Protein AF-A0A919GB26-F1 (afdb_monomer_lite)

pLDDT: mean 86.68, std 18.24, range [35.81, 98.62]

Secondary structure (DSSP, 8-state):
-------------------HHHHHHHHHHTT--HHHHHHHHHHHHHHHHHHHHHHHHHHHHHHHHHHHHHHHHHHHHHHHHHHHHHHHHHHHHHHHHHHHHHHHHHHHHHHHHHHHHHHHHHHHHHHHHHHHHHHHHHHHHHHHTT--HHHHHHHHHHHHHHHHHHHHHS-HHHHHHHHHHHHHHHHHHHHHTSTT--HHHHHHHIIIIIHHHHHHHHHHHHHHHHSPP-----

Sequence (234 aa):
MQPCCLTRRSDGASCSVMDLTGIAALVALAGIPVSVLVAHWQKRTALQQTHALNQAARESAAAAHQAALAQAEAGHRAALELQAAQTAASHRSAIALAAASHQSALEVARAQARAERDRWLLDARRASYDRFRECLGRFRIALFRGMDKEALDGITYDMHSIAHEVRGIGPSEAGALARDINIRCTSVTRLVGGPGTTREEREEAWSTWITPLREQFSESVHNVMTREPVLFDE

Structure (mmCIF, N/CA/C/O backbone):
data_AF-A0A919GB26-F1
#
_entry.id   AF-A0A919GB26-F1
#
loop_
_atom_site.group_PDB
_atom_site.id
_atom_site.type_symbol
_atom_site.label_atom_id
_atom_site.label_alt_id
_atom_site.label_comp_id
_atom_site.label_asym_id
_atom_site.label_entity_id
_atom_site.label_seq_id
_atom_site.pdbx_PDB_ins_code
_atom_site.Cartn_x
_atom_site.Cartn_y
_atom_site.Cartn_z
_atom_site.occupancy
_atom_site.B_iso_or_equiv
_atom_site.auth_seq_id
_atom_site.auth_comp_id
_atom_site.auth_asym_id
_atom_site.auth_atom_id
_atom_site.pdbx_PDB_model_num
ATOM 1 N N . MET A 1 1 ? 64.303 5.306 -36.218 1.00 44.03 1 MET A N 1
ATOM 2 C CA . MET A 1 1 ? 64.494 4.244 -37.227 1.00 44.03 1 MET A CA 1
ATOM 3 C C . MET A 1 1 ? 64.897 4.907 -38.533 1.00 44.03 1 MET A C 1
ATOM 5 O O . MET A 1 1 ? 64.119 5.680 -39.072 1.00 44.03 1 MET A O 1
ATOM 9 N N . GLN A 1 2 ? 66.148 4.693 -38.949 1.00 44.25 2 GLN A N 1
ATOM 10 C CA . GLN A 1 2 ? 66.674 5.065 -40.268 1.00 44.25 2 GLN A CA 1
ATOM 11 C C . GLN A 1 2 ? 65.923 4.321 -41.384 1.00 44.25 2 GLN A C 1
ATOM 13 O O . GLN A 1 2 ? 65.380 3.244 -41.133 1.00 44.25 2 GLN A O 1
ATOM 18 N N . PRO A 1 3 ? 66.065 4.792 -42.631 1.00 43.84 3 PRO A N 1
ATOM 19 C CA . PRO A 1 3 ? 66.446 3.861 -43.680 1.00 43.84 3 PRO A CA 1
ATOM 20 C C . PRO A 1 3 ? 67.767 4.272 -44.332 1.00 43.84 3 PRO A C 1
ATOM 22 O O . PRO A 1 3 ? 67.906 5.347 -44.915 1.00 43.84 3 PRO A O 1
ATOM 25 N N . CYS A 1 4 ? 68.731 3.360 -44.217 1.00 37.19 4 CYS A N 1
ATOM 26 C CA . CYS A 1 4 ? 69.938 3.295 -45.021 1.00 37.19 4 CYS A CA 1
ATOM 27 C C . CYS A 1 4 ? 69.611 2.910 -46.474 1.00 37.19 4 CYS A C 1
ATOM 29 O O . CYS A 1 4 ? 68.850 1.981 -46.721 1.00 37.19 4 CYS A O 1
ATOM 31 N N . CYS A 1 5 ? 70.257 3.631 -47.390 1.00 41.34 5 CYS A N 1
ATOM 32 C CA . CYS A 1 5 ? 70.929 3.202 -48.621 1.00 41.34 5 CYS A CA 1
ATOM 33 C C . CYS A 1 5 ? 70.420 1.974 -49.400 1.00 41.34 5 CYS A C 1
ATOM 35 O O . CYS A 1 5 ? 70.531 0.850 -48.925 1.00 41.34 5 CYS A O 1
ATOM 37 N N . LEU A 1 6 ? 70.140 2.176 -50.696 1.00 38.50 6 LEU A N 1
ATOM 38 C CA . LEU A 1 6 ? 70.740 1.366 -51.769 1.00 38.50 6 LEU A CA 1
ATOM 39 C C . LEU A 1 6 ? 70.714 2.125 -53.107 1.00 38.50 6 LEU A C 1
ATOM 41 O O . LEU A 1 6 ? 69.684 2.325 -53.746 1.00 38.50 6 LEU A O 1
ATOM 45 N N . THR A 1 7 ? 71.905 2.559 -53.500 1.00 44.47 7 THR A N 1
ATOM 46 C CA . THR A 1 7 ? 72.313 3.028 -54.822 1.00 44.47 7 THR A CA 1
ATOM 47 C C . THR A 1 7 ? 72.080 1.943 -55.876 1.00 44.47 7 THR A C 1
ATOM 49 O O . THR A 1 7 ? 72.578 0.827 -55.734 1.00 44.47 7 THR A O 1
ATOM 52 N N . ARG A 1 8 ? 71.414 2.280 -56.988 1.00 35.81 8 ARG A N 1
ATOM 53 C CA . ARG A 1 8 ? 71.489 1.492 -58.227 1.00 35.81 8 ARG A CA 1
ATOM 54 C C . ARG A 1 8 ? 72.139 2.339 -59.314 1.00 35.81 8 ARG A C 1
ATOM 56 O O . ARG A 1 8 ? 71.580 3.341 -59.746 1.00 35.81 8 ARG A O 1
ATOM 63 N N . ARG A 1 9 ? 73.355 1.930 -59.687 1.00 37.28 9 ARG A N 1
ATOM 64 C CA . ARG A 1 9 ? 74.108 2.405 -60.850 1.00 37.28 9 ARG A CA 1
ATOM 65 C C . ARG A 1 9 ? 73.255 2.257 -62.108 1.00 37.28 9 ARG A C 1
ATOM 67 O O . ARG A 1 9 ? 72.754 1.172 -62.391 1.00 37.28 9 ARG A O 1
ATOM 74 N N . SER A 1 10 ? 73.135 3.346 -62.851 1.00 37.62 10 SER A N 1
ATOM 75 C CA . SER A 1 10 ? 72.670 3.354 -64.232 1.00 37.62 10 SER A CA 1
ATOM 76 C C . SER A 1 10 ? 73.828 2.890 -65.110 1.00 37.62 10 SER A C 1
ATOM 78 O O . SER A 1 10 ? 74.618 3.704 -65.585 1.00 37.62 10 SER A O 1
ATOM 80 N N . ASP A 1 11 ? 73.973 1.577 -65.272 1.00 37.12 11 ASP A N 1
ATOM 81 C CA . ASP A 1 11 ? 74.856 1.030 -66.294 1.00 37.12 11 ASP A CA 1
ATOM 82 C C . ASP A 1 11 ? 74.262 1.382 -67.662 1.00 37.12 11 ASP A C 1
ATOM 84 O O . ASP A 1 11 ? 73.187 0.918 -68.051 1.00 37.12 11 ASP A O 1
ATOM 88 N N . GLY A 1 12 ? 74.962 2.271 -68.365 1.00 41.09 12 GLY A N 1
ATOM 89 C CA . GLY A 1 12 ? 74.732 2.568 -69.766 1.00 41.09 12 GLY A CA 1
ATOM 90 C C . GLY A 1 12 ? 74.999 1.323 -70.600 1.00 41.09 12 GLY A C 1
ATOM 91 O O . GLY A 1 12 ? 76.129 1.059 -70.994 1.00 41.09 12 GLY A O 1
ATOM 92 N N . ALA A 1 13 ? 73.945 0.567 -70.885 1.00 36.81 13 ALA A N 1
ATOM 93 C CA . ALA A 1 13 ? 73.931 -0.388 -71.976 1.00 36.81 13 ALA A CA 1
ATOM 94 C C . ALA A 1 13 ? 73.454 0.354 -73.230 1.00 36.81 13 ALA A C 1
ATOM 96 O O . ALA A 1 13 ? 72.257 0.538 -73.456 1.00 36.81 13 ALA A O 1
ATOM 97 N N . SER A 1 14 ? 74.413 0.805 -74.038 1.00 43.31 14 SER A N 1
ATOM 98 C CA . SER A 1 14 ? 74.197 1.208 -75.424 1.00 43.31 14 SER A CA 1
ATOM 99 C C . SER A 1 14 ? 73.684 0.002 -76.215 1.00 43.31 14 SER A C 1
ATOM 101 O O . SER A 1 14 ? 74.460 -0.764 -76.785 1.00 43.31 14 SER A O 1
ATOM 103 N N . CYS A 1 15 ? 72.366 -0.190 -76.224 1.00 35.88 15 CYS A N 1
ATOM 104 C CA . CYS A 1 15 ? 71.709 -0.992 -77.245 1.00 35.88 15 CYS A CA 1
ATOM 105 C C . CYS A 1 15 ? 71.916 -0.287 -78.583 1.00 35.88 15 CYS A C 1
ATOM 107 O O . CYS A 1 15 ? 71.539 0.874 -78.744 1.00 35.88 15 CYS A O 1
ATOM 109 N N . SER A 1 16 ? 72.553 -0.993 -79.515 1.00 42.94 16 SER A N 1
ATOM 110 C CA . SER A 1 16 ? 72.787 -0.540 -80.876 1.00 42.94 16 SER A CA 1
ATOM 111 C C . SER A 1 16 ? 71.485 -0.016 -81.471 1.00 42.94 16 SER A C 1
ATOM 113 O O . SER A 1 16 ? 70.527 -0.770 -81.663 1.00 42.94 16 SER A O 1
ATOM 115 N N . VAL A 1 17 ? 71.462 1.281 -81.762 1.00 45.84 17 VAL A N 1
ATOM 116 C CA . VAL A 1 17 ? 70.477 1.875 -82.653 1.00 45.84 17 VAL A CA 1
ATOM 117 C C . VAL A 1 17 ? 70.678 1.174 -83.990 1.00 45.84 17 VAL A C 1
ATOM 119 O O . VAL A 1 17 ? 71.667 1.408 -84.678 1.00 45.84 17 VAL A O 1
ATOM 122 N N . MET A 1 18 ? 69.794 0.234 -84.318 1.00 46.94 18 MET A N 1
ATOM 123 C CA . MET A 1 18 ? 69.678 -0.253 -85.683 1.00 46.94 18 MET A CA 1
ATOM 124 C C . MET A 1 18 ? 69.284 0.974 -86.503 1.00 46.94 18 MET A C 1
ATOM 126 O O . MET A 1 18 ? 68.190 1.514 -86.333 1.00 46.94 18 MET A O 1
ATOM 130 N N . ASP A 1 19 ? 70.250 1.479 -87.262 1.00 50.75 19 ASP A N 1
ATOM 131 C CA . ASP A 1 19 ? 70.200 2.772 -87.926 1.00 50.75 19 ASP A CA 1
ATOM 132 C C . ASP A 1 19 ? 68.948 2.826 -88.813 1.00 50.75 19 ASP A C 1
ATOM 134 O O . ASP A 1 19 ? 68.755 1.980 -89.693 1.00 50.75 19 ASP A O 1
ATOM 138 N N . LEU A 1 20 ? 68.049 3.779 -88.538 1.00 58.31 20 LEU A N 1
ATOM 139 C CA . LEU A 1 20 ? 66.744 3.934 -89.206 1.00 58.31 20 LEU A CA 1
ATOM 140 C C . LEU A 1 20 ? 66.885 4.007 -90.743 1.00 58.31 20 LEU A C 1
ATOM 142 O O . LEU A 1 20 ? 65.969 3.649 -91.486 1.00 58.31 20 LEU A O 1
ATOM 146 N N . THR A 1 21 ? 68.074 4.393 -91.201 1.00 55.78 21 THR A N 1
ATOM 1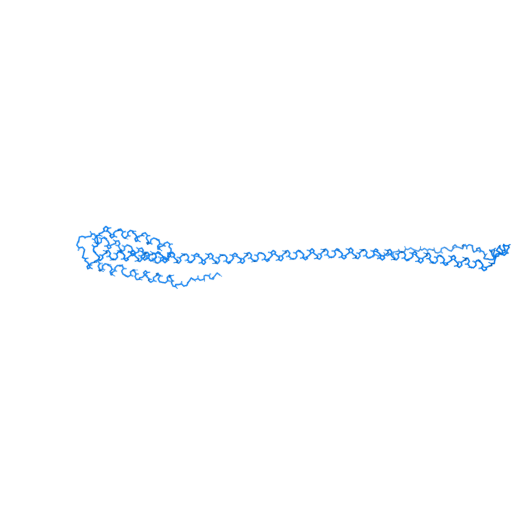47 C CA . THR A 1 21 ? 68.592 4.398 -92.572 1.00 55.78 21 THR A CA 1
ATOM 148 C C . THR A 1 21 ? 68.608 3.012 -93.236 1.00 55.78 21 THR A C 1
ATOM 150 O O . THR A 1 21 ? 68.236 2.895 -94.403 1.00 55.78 21 THR A O 1
ATOM 153 N N . GLY A 1 22 ? 68.962 1.942 -92.515 1.00 56.38 22 GLY A N 1
ATOM 154 C CA . GLY A 1 22 ? 68.997 0.570 -93.049 1.00 56.38 22 GLY A CA 1
ATOM 155 C C . GLY A 1 22 ? 67.607 -0.049 -93.249 1.00 56.38 22 GLY A C 1
ATOM 156 O O . GLY A 1 22 ? 67.375 -0.785 -94.207 1.00 56.38 22 GLY A O 1
ATOM 157 N N . ILE A 1 23 ? 66.649 0.308 -92.391 1.00 59.16 23 ILE A N 1
ATOM 158 C CA . ILE A 1 23 ? 65.242 -0.108 -92.512 1.00 59.16 23 ILE A CA 1
ATOM 159 C C . ILE A 1 23 ? 64.564 0.650 -93.663 1.00 59.16 23 ILE A C 1
ATOM 161 O O . ILE A 1 23 ? 63.817 0.057 -94.440 1.00 59.16 23 ILE A O 1
ATOM 165 N N . ALA A 1 24 ? 64.871 1.942 -93.823 1.00 57.28 24 ALA A N 1
ATOM 166 C CA . ALA A 1 24 ? 64.354 2.761 -94.918 1.00 57.28 24 ALA A CA 1
ATOM 167 C C . ALA A 1 24 ? 64.784 2.243 -96.307 1.00 57.28 24 ALA A C 1
ATOM 169 O O . ALA A 1 24 ? 63.971 2.233 -97.231 1.00 57.28 24 ALA A O 1
ATOM 170 N N . ALA A 1 25 ? 66.021 1.748 -96.445 1.00 57.53 25 ALA A N 1
ATOM 171 C CA . ALA A 1 25 ? 66.530 1.188 -97.700 1.00 57.53 25 ALA A CA 1
ATOM 172 C C . ALA A 1 25 ? 65.831 -0.127 -98.111 1.00 57.53 25 ALA A C 1
ATOM 174 O O . ALA A 1 25 ? 65.495 -0.311 -99.281 1.00 57.53 25 ALA A O 1
ATOM 175 N N . LEU A 1 26 ? 65.549 -1.020 -97.156 1.00 58.28 26 LEU A N 1
ATOM 176 C CA . LEU A 1 26 ? 64.828 -2.280 -97.406 1.00 58.28 26 LEU A CA 1
ATOM 177 C C . LEU A 1 26 ? 63.347 -2.061 -97.759 1.00 58.28 26 LEU A C 1
ATOM 179 O O . LEU A 1 26 ? 62.781 -2.788 -98.572 1.00 58.28 26 LEU A O 1
ATOM 183 N N . VAL A 1 27 ? 62.724 -1.035 -97.183 1.00 58.91 27 VAL A N 1
ATOM 184 C CA . VAL A 1 27 ? 61.318 -0.671 -97.425 1.00 58.91 27 VAL A CA 1
ATOM 185 C C . VAL A 1 27 ? 61.139 -0.031 -98.806 1.00 58.91 27 VAL A C 1
ATOM 187 O O . VAL A 1 27 ? 60.158 -0.319 -99.496 1.00 58.91 27 VAL A O 1
ATOM 190 N N . ALA A 1 28 ? 62.121 0.766 -99.242 1.00 57.16 28 ALA A N 1
ATOM 191 C CA . ALA A 1 28 ? 62.172 1.336 -100.586 1.00 57.16 28 ALA A CA 1
ATOM 192 C C . ALA A 1 28 ? 62.335 0.259 -101.681 1.00 57.16 28 ALA A C 1
ATOM 194 O O . ALA A 1 28 ? 61.689 0.349 -102.722 1.00 57.16 28 ALA A O 1
ATOM 195 N N . LEU A 1 29 ? 63.128 -0.792 -101.428 1.00 58.25 29 LEU A N 1
ATOM 196 C CA . LEU A 1 29 ? 63.304 -1.947 -102.328 1.00 58.25 29 LEU A CA 1
ATOM 197 C C . LEU A 1 29 ? 62.044 -2.821 -102.461 1.00 58.25 29 LEU A C 1
ATOM 199 O O . LEU A 1 29 ? 61.827 -3.431 -103.504 1.00 58.25 29 LEU A O 1
ATOM 203 N N . ALA A 1 30 ? 61.200 -2.857 -101.428 1.00 61.41 30 ALA A N 1
ATOM 204 C CA . ALA A 1 30 ? 59.929 -3.584 -101.421 1.00 61.41 30 ALA A CA 1
ATOM 205 C C . ALA A 1 30 ? 58.740 -2.770 -101.984 1.00 61.41 30 ALA A C 1
ATOM 207 O O . ALA A 1 30 ? 57.614 -3.267 -101.992 1.00 61.41 30 ALA A O 1
ATOM 208 N N . GLY A 1 31 ? 58.960 -1.523 -102.429 1.00 62.00 31 GLY A N 1
ATOM 209 C CA . GLY A 1 31 ? 57.914 -0.652 -102.986 1.00 62.00 31 GLY A CA 1
ATOM 210 C C . GLY A 1 31 ? 56.888 -0.140 -101.965 1.00 62.00 31 GLY A C 1
ATOM 211 O O . GLY A 1 31 ? 55.812 0.314 -102.353 1.00 62.00 31 GLY A O 1
ATOM 212 N N . ILE A 1 32 ? 57.188 -0.211 -100.662 1.00 66.88 32 ILE A N 1
ATOM 213 C CA . ILE A 1 32 ? 56.267 0.202 -99.595 1.00 66.88 32 ILE A CA 1
ATOM 214 C C . ILE A 1 32 ? 56.512 1.689 -99.259 1.00 66.88 32 ILE A C 1
ATOM 216 O O . ILE A 1 32 ? 57.628 2.055 -98.896 1.00 66.88 32 ILE A O 1
ATOM 220 N N . PRO A 1 33 ? 55.502 2.576 -99.325 1.00 74.44 33 PRO A N 1
ATOM 221 C CA . PRO A 1 33 ? 55.679 3.993 -99.002 1.00 74.44 33 PRO A CA 1
ATOM 222 C C . PRO A 1 33 ? 56.027 4.223 -97.519 1.00 74.44 33 PRO A C 1
ATOM 224 O O . PRO A 1 33 ? 55.386 3.660 -96.633 1.00 74.44 33 PRO A O 1
ATOM 227 N N . VAL A 1 34 ? 56.967 5.128 -97.218 1.00 73.00 34 VAL A N 1
ATOM 228 C CA . VAL A 1 34 ? 57.343 5.519 -95.834 1.00 73.00 34 VAL A CA 1
ATOM 229 C C . VAL A 1 34 ? 56.139 6.011 -95.013 1.00 73.00 34 VAL A C 1
ATOM 231 O O . VAL A 1 34 ? 56.070 5.782 -93.805 1.00 73.00 34 VAL A O 1
ATOM 234 N N . SER A 1 35 ? 55.139 6.616 -95.660 1.00 77.69 35 SER A N 1
ATOM 235 C CA . SER A 1 35 ? 53.873 7.012 -95.028 1.00 77.69 35 SER A CA 1
ATOM 236 C C . SER A 1 35 ? 53.112 5.832 -94.407 1.00 77.69 35 SER A C 1
ATOM 238 O O . SER A 1 35 ? 52.479 6.003 -93.367 1.00 77.69 35 SER A O 1
ATOM 240 N N . VAL A 1 36 ? 53.226 4.626 -94.976 1.00 79.56 36 VAL A N 1
ATOM 241 C CA . VAL A 1 36 ? 52.624 3.397 -94.433 1.00 79.56 36 VAL A CA 1
ATOM 242 C C . VAL A 1 36 ? 53.324 2.970 -93.142 1.00 79.56 36 VAL A C 1
ATOM 244 O O . VAL A 1 36 ? 52.654 2.561 -92.196 1.00 79.56 36 VAL A O 1
ATOM 247 N N . LEU A 1 37 ? 54.650 3.122 -93.049 1.00 78.44 37 LEU A N 1
ATOM 248 C CA . LEU A 1 37 ? 55.397 2.833 -91.819 1.00 78.44 37 LEU A CA 1
ATOM 249 C C . LEU A 1 37 ? 55.059 3.812 -90.696 1.00 78.44 37 LEU A C 1
ATOM 251 O O . LEU A 1 37 ? 54.848 3.384 -89.561 1.00 78.44 37 LEU A O 1
ATOM 255 N N . VAL A 1 38 ? 54.975 5.109 -91.009 1.00 82.44 38 VAL A N 1
ATOM 256 C CA . VAL A 1 38 ? 54.588 6.143 -90.037 1.00 82.44 38 VAL A CA 1
ATOM 257 C C . VAL A 1 38 ? 53.163 5.900 -89.546 1.00 82.44 38 VAL A C 1
ATOM 259 O O . VAL A 1 38 ? 52.941 5.866 -88.338 1.00 82.44 38 VAL A O 1
ATOM 262 N N . ALA A 1 39 ? 52.217 5.635 -90.453 1.00 81.00 39 ALA A N 1
ATOM 263 C CA . ALA A 1 39 ? 50.840 5.306 -90.093 1.00 81.00 39 ALA A CA 1
ATOM 264 C C . ALA A 1 39 ? 50.749 4.017 -89.255 1.00 81.00 39 ALA A C 1
ATOM 266 O O . ALA A 1 39 ? 50.006 3.961 -88.276 1.00 81.00 39 ALA A O 1
ATOM 267 N N . HIS A 1 40 ? 51.534 2.985 -89.586 1.00 84.00 40 HIS A N 1
ATOM 268 C CA . HIS A 1 40 ? 51.592 1.742 -88.816 1.00 84.00 40 HIS A CA 1
ATOM 269 C C . HIS A 1 40 ? 52.181 1.954 -87.413 1.00 84.00 40 HIS A C 1
ATOM 271 O O . HIS A 1 40 ? 51.655 1.421 -86.434 1.00 84.00 40 HIS A O 1
ATOM 277 N N . TRP A 1 41 ? 53.240 2.759 -87.286 1.00 87.31 41 TRP A N 1
ATOM 278 C CA . TRP A 1 41 ? 53.841 3.085 -85.995 1.00 87.31 41 TRP A CA 1
ATOM 279 C C . TRP A 1 41 ? 52.904 3.935 -85.134 1.00 87.31 41 TRP A C 1
ATOM 281 O O . TRP A 1 41 ? 52.669 3.578 -83.984 1.00 87.31 41 TRP A O 1
ATOM 291 N N . GLN A 1 42 ? 52.289 4.975 -85.706 1.00 91.00 42 GLN A N 1
ATOM 292 C CA . GLN A 1 42 ? 51.264 5.791 -85.044 1.00 91.00 42 GLN A CA 1
ATOM 293 C C . GLN A 1 42 ? 50.063 4.950 -84.595 1.00 91.00 42 GLN A C 1
ATOM 295 O O . GLN A 1 42 ? 49.568 5.113 -83.483 1.00 91.00 42 GLN A O 1
ATOM 300 N N . LYS A 1 43 ? 49.616 3.994 -85.419 1.00 91.88 43 LYS A N 1
ATOM 301 C CA . LYS A 1 43 ? 48.564 3.044 -85.037 1.00 91.88 43 LYS A CA 1
ATOM 302 C C . LYS A 1 43 ? 49.002 2.164 -83.866 1.00 91.88 43 LYS A C 1
ATOM 304 O O . LYS A 1 43 ? 48.229 1.960 -82.934 1.00 91.88 43 LYS A O 1
ATOM 309 N N . ARG A 1 44 ? 50.231 1.640 -83.890 1.00 90.31 44 ARG A N 1
ATOM 310 C CA . ARG A 1 44 ? 50.770 0.794 -82.815 1.00 90.31 44 ARG A CA 1
ATOM 311 C C . ARG A 1 44 ? 50.912 1.565 -81.502 1.00 90.31 44 ARG A C 1
ATOM 313 O O . ARG A 1 44 ? 50.539 1.030 -80.461 1.00 90.31 44 ARG A O 1
ATOM 320 N N . THR A 1 45 ? 51.407 2.799 -81.540 1.00 90.44 45 THR A N 1
ATOM 321 C CA . THR A 1 45 ? 51.544 3.644 -80.346 1.00 90.44 45 THR A CA 1
ATOM 322 C C . THR A 1 45 ? 50.185 4.068 -79.799 1.00 90.44 45 THR A C 1
ATOM 324 O O . THR A 1 45 ? 49.979 3.970 -78.592 1.00 90.44 45 THR A O 1
ATOM 327 N N . ALA A 1 46 ? 49.225 4.423 -80.659 1.00 90.75 46 ALA A N 1
ATOM 328 C CA . ALA A 1 46 ? 47.851 4.703 -80.244 1.00 90.75 46 ALA A CA 1
ATOM 329 C C . ALA A 1 46 ? 47.203 3.489 -79.558 1.00 90.75 46 ALA A C 1
ATOM 331 O O . ALA A 1 46 ? 46.649 3.620 -78.470 1.00 90.75 46 ALA A O 1
ATOM 332 N N . LEU A 1 47 ? 47.345 2.286 -80.129 1.00 93.12 47 LEU A N 1
ATOM 333 C CA . LEU A 1 47 ? 46.838 1.053 -79.515 1.00 93.12 47 LEU A CA 1
ATOM 334 C C . LEU A 1 47 ? 47.487 0.770 -78.154 1.00 93.12 47 LEU A C 1
ATOM 336 O O . LEU A 1 47 ? 46.789 0.392 -77.216 1.00 93.12 47 LEU A O 1
ATOM 340 N N . GLN A 1 48 ? 48.801 0.975 -78.020 1.00 94.00 48 GLN A N 1
ATOM 341 C CA . GLN A 1 48 ? 49.510 0.811 -76.746 1.00 94.00 48 GLN A CA 1
ATOM 342 C C . GLN A 1 48 ? 49.043 1.820 -75.692 1.00 94.00 48 GLN A C 1
ATOM 344 O O . GLN A 1 48 ? 48.813 1.437 -74.546 1.00 94.00 48 GLN A O 1
ATOM 349 N N . GLN A 1 49 ? 48.845 3.084 -76.076 1.00 93.81 49 GLN A N 1
ATOM 350 C CA . GLN A 1 49 ? 48.307 4.118 -75.191 1.00 93.81 49 GLN A CA 1
ATOM 351 C C . GLN A 1 49 ? 46.885 3.782 -74.738 1.00 93.81 49 GLN A C 1
ATOM 353 O O . GLN A 1 49 ? 46.605 3.812 -73.543 1.00 93.81 49 GLN A O 1
ATOM 358 N N . THR A 1 50 ? 45.998 3.386 -75.655 1.00 94.50 50 THR A N 1
ATOM 359 C CA . THR A 1 50 ? 44.638 2.954 -75.303 1.00 94.50 50 THR A CA 1
ATOM 360 C C . THR A 1 50 ? 44.656 1.742 -74.374 1.00 94.50 50 THR A C 1
ATOM 362 O O . THR A 1 50 ? 43.886 1.691 -73.418 1.00 94.50 50 THR A O 1
ATOM 365 N N . HIS A 1 51 ? 45.547 0.777 -74.609 1.00 95.19 51 HIS A N 1
ATOM 366 C CA . HIS A 1 51 ? 45.665 -0.397 -73.748 1.00 95.19 51 HIS A CA 1
ATOM 367 C C . HIS A 1 51 ? 46.137 -0.027 -72.334 1.00 95.19 51 HIS A C 1
ATOM 369 O O . HIS A 1 51 ? 45.567 -0.514 -71.359 1.00 95.19 51 HIS A O 1
ATOM 375 N N . ALA A 1 52 ? 47.125 0.866 -72.215 1.00 94.81 52 ALA A N 1
ATOM 376 C CA . ALA A 1 52 ? 47.602 1.371 -70.930 1.00 94.81 52 ALA A CA 1
ATOM 377 C C . ALA A 1 52 ? 46.513 2.158 -70.180 1.00 94.81 52 ALA A C 1
ATOM 379 O O . ALA A 1 52 ? 46.317 1.948 -68.986 1.00 94.81 52 ALA A O 1
ATOM 380 N N . LEU A 1 53 ? 45.748 3.003 -70.882 1.00 95.88 53 LEU A N 1
ATOM 381 C CA . LEU A 1 53 ? 44.626 3.746 -70.298 1.00 95.88 53 LEU A CA 1
ATOM 382 C C . LEU A 1 53 ? 43.506 2.815 -69.820 1.00 95.88 53 LEU A C 1
ATOM 384 O O . LEU A 1 53 ? 43.005 2.979 -68.711 1.00 95.88 53 LEU A O 1
ATOM 388 N N . ASN A 1 54 ? 43.145 1.808 -70.618 1.00 96.62 54 ASN A N 1
ATOM 389 C CA . ASN A 1 54 ? 42.150 0.808 -70.228 1.00 96.62 54 ASN A CA 1
ATOM 390 C C . ASN A 1 54 ? 42.605 -0.005 -69.014 1.00 96.62 54 ASN A C 1
ATOM 392 O O . ASN A 1 54 ? 41.789 -0.336 -68.156 1.00 96.62 54 ASN A O 1
ATOM 396 N N . GLN A 1 55 ? 43.894 -0.333 -68.935 1.00 96.75 55 GLN A N 1
ATOM 397 C CA . GLN A 1 55 ? 44.450 -1.026 -67.782 1.00 96.75 55 GLN A CA 1
ATOM 398 C C . GLN A 1 55 ? 44.393 -0.144 -66.528 1.00 96.75 55 GLN A C 1
ATOM 400 O O . GLN A 1 55 ? 43.826 -0.572 -65.525 1.00 96.75 55 GLN A O 1
ATOM 405 N N . ALA A 1 56 ? 44.865 1.102 -66.609 1.00 96.31 56 ALA A N 1
ATOM 406 C CA . ALA A 1 56 ? 44.805 2.051 -65.499 1.00 96.31 56 ALA A CA 1
ATOM 407 C C . ALA A 1 56 ? 43.362 2.310 -65.027 1.00 96.31 56 ALA A C 1
ATOM 409 O O . ALA A 1 56 ? 43.103 2.393 -63.829 1.00 96.31 56 ALA A O 1
ATOM 410 N N . ALA A 1 57 ? 42.400 2.383 -65.954 1.00 96.38 57 ALA A N 1
ATOM 411 C CA . ALA A 1 57 ? 40.982 2.536 -65.632 1.00 96.38 57 ALA A CA 1
ATOM 412 C C . ALA A 1 57 ? 40.395 1.306 -64.917 1.00 96.38 57 ALA A C 1
ATOM 414 O O . ALA A 1 57 ? 39.563 1.445 -64.024 1.00 96.38 57 ALA A O 1
ATOM 415 N N . ARG A 1 58 ? 40.821 0.090 -65.282 1.00 97.50 58 ARG A N 1
ATOM 416 C CA . ARG A 1 58 ? 40.403 -1.137 -64.583 1.00 97.50 58 ARG A CA 1
ATOM 417 C C . ARG A 1 58 ? 40.994 -1.212 -63.183 1.00 97.50 58 ARG A C 1
ATOM 419 O O . ARG A 1 58 ? 40.285 -1.583 -62.255 1.00 97.50 58 ARG A O 1
ATOM 426 N N . GLU A 1 5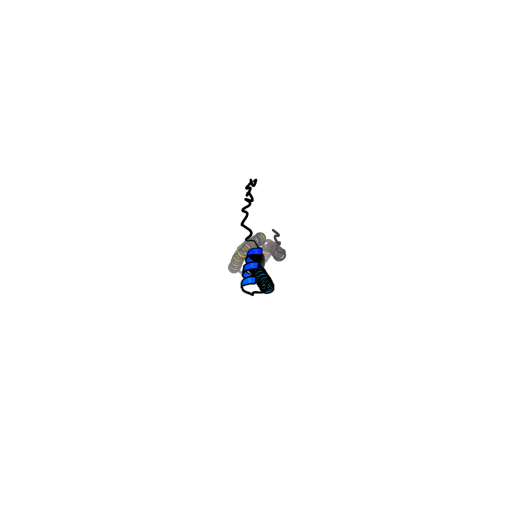9 ? 42.263 -0.847 -63.032 1.00 97.31 59 GLU A N 1
ATOM 427 C CA . GLU A 1 59 ? 42.939 -0.805 -61.735 1.00 97.31 59 GLU A CA 1
ATOM 428 C C . GLU A 1 59 ? 42.286 0.230 -60.807 1.00 97.31 59 GLU A C 1
ATOM 430 O O . G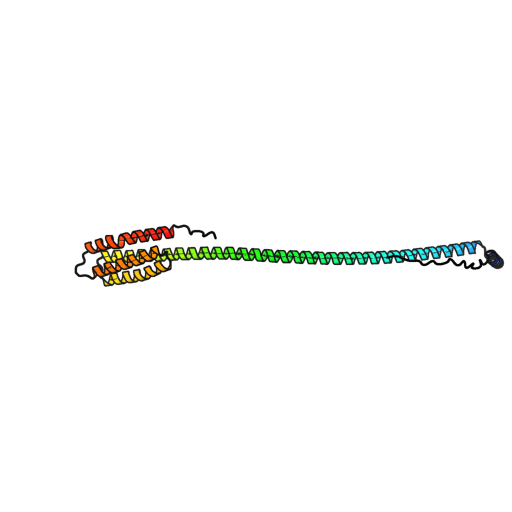LU A 1 59 ? 41.989 -0.082 -59.654 1.00 97.31 59 GLU A O 1
ATOM 435 N N . SER A 1 60 ? 41.959 1.423 -61.317 1.00 96.50 60 SER A N 1
ATOM 436 C CA . SER A 1 60 ? 41.261 2.447 -60.533 1.00 96.50 60 SER A CA 1
ATOM 437 C C . SER A 1 60 ? 39.822 2.052 -60.188 1.00 96.50 60 SER A C 1
ATOM 439 O O . SER A 1 60 ? 39.394 2.266 -59.055 1.00 96.50 60 SER A O 1
ATOM 441 N N . ALA A 1 61 ? 39.090 1.416 -61.108 1.00 96.69 61 ALA A N 1
ATOM 442 C CA . ALA A 1 61 ? 37.751 0.895 -60.839 1.00 96.69 61 ALA A CA 1
ATOM 443 C C . ALA A 1 61 ? 37.770 -0.234 -59.795 1.00 96.69 61 ALA A C 1
ATOM 445 O O . ALA A 1 61 ? 36.923 -0.258 -58.902 1.00 96.69 61 ALA A O 1
ATOM 446 N N . ALA A 1 62 ? 38.751 -1.138 -59.865 1.00 97.44 62 ALA A N 1
ATOM 447 C CA . ALA A 1 62 ? 38.933 -2.193 -58.873 1.00 97.44 62 ALA A CA 1
ATOM 448 C C . ALA A 1 62 ? 39.260 -1.610 -57.490 1.00 97.44 62 ALA A C 1
ATOM 450 O O . ALA A 1 62 ? 38.649 -2.014 -56.500 1.00 97.44 62 ALA A O 1
ATOM 451 N N . ALA A 1 63 ? 40.152 -0.616 -57.424 1.00 97.19 63 ALA A N 1
ATOM 452 C CA . ALA A 1 63 ? 40.476 0.082 -56.182 1.00 97.19 63 ALA A CA 1
ATOM 453 C C . ALA A 1 63 ? 39.260 0.824 -55.599 1.00 97.19 63 ALA A C 1
ATOM 455 O O . ALA A 1 63 ? 38.990 0.722 -54.404 1.00 97.19 63 ALA A O 1
ATOM 456 N N . ALA A 1 64 ? 38.483 1.519 -56.436 1.00 97.19 64 ALA A N 1
ATOM 457 C CA . ALA A 1 64 ? 37.263 2.204 -56.012 1.00 97.19 64 ALA A CA 1
ATOM 458 C C . ALA A 1 64 ? 36.200 1.224 -55.495 1.00 97.19 64 ALA A C 1
ATOM 460 O O . ALA A 1 64 ? 35.563 1.484 -54.476 1.00 97.19 64 ALA A O 1
ATOM 461 N N . HIS A 1 65 ? 36.036 0.074 -56.155 1.00 97.62 65 HIS A N 1
ATOM 462 C CA . HIS A 1 65 ? 35.120 -0.970 -55.706 1.00 97.62 65 HIS A CA 1
ATOM 463 C C . HIS A 1 65 ? 35.540 -1.556 -54.351 1.00 97.62 65 HIS A C 1
ATOM 465 O O . HIS A 1 65 ? 34.711 -1.662 -53.450 1.00 97.62 65 HIS A O 1
ATOM 471 N N . GLN A 1 66 ? 36.827 -1.873 -54.174 1.00 97.94 66 GLN A N 1
ATOM 472 C CA . GLN A 1 66 ? 37.359 -2.352 -52.893 1.00 97.94 66 GLN A CA 1
ATOM 473 C C . GLN A 1 66 ? 37.180 -1.316 -51.777 1.00 97.94 66 GLN A C 1
ATOM 475 O O . GLN A 1 66 ? 36.764 -1.670 -50.675 1.00 97.94 66 GLN A O 1
ATOM 480 N N . ALA A 1 67 ? 37.429 -0.035 -52.064 1.00 97.88 67 ALA A N 1
ATOM 481 C CA . ALA A 1 67 ? 37.206 1.048 -51.110 1.00 97.88 67 ALA A CA 1
ATOM 482 C C . ALA A 1 67 ? 35.723 1.178 -50.721 1.00 97.88 67 ALA A C 1
ATOM 484 O O . ALA A 1 67 ? 35.411 1.327 -49.540 1.00 97.88 67 ALA A O 1
ATOM 485 N N . ALA A 1 68 ? 34.806 1.062 -51.687 1.00 97.44 68 ALA A N 1
ATOM 486 C CA . ALA A 1 68 ? 33.368 1.100 -51.432 1.00 97.44 68 ALA A CA 1
ATOM 487 C C . ALA A 1 68 ? 32.899 -0.078 -50.562 1.00 97.44 68 ALA A C 1
ATOM 489 O O . ALA A 1 68 ? 32.109 0.124 -49.640 1.00 97.44 68 ALA A O 1
ATOM 490 N N . LEU A 1 69 ? 33.414 -1.290 -50.804 1.00 98.56 69 LEU A N 1
ATOM 491 C CA . LEU A 1 69 ? 33.128 -2.458 -49.964 1.00 98.56 69 LEU A CA 1
ATOM 492 C C . LEU A 1 69 ? 33.656 -2.270 -48.539 1.00 98.56 69 LEU A C 1
ATOM 494 O O . LEU A 1 69 ? 32.901 -2.443 -47.586 1.00 98.56 69 LEU A O 1
ATOM 498 N N . ALA A 1 70 ? 34.906 -1.828 -48.385 1.00 97.94 70 ALA A N 1
ATOM 499 C CA . ALA A 1 70 ? 35.489 -1.566 -47.071 1.00 97.94 70 ALA A CA 1
ATOM 500 C C . ALA A 1 70 ? 34.697 -0.500 -46.289 1.00 97.94 70 ALA A C 1
ATOM 502 O O . ALA A 1 70 ? 34.481 -0.637 -45.083 1.00 97.94 70 ALA A O 1
ATOM 503 N N . GLN A 1 71 ? 34.216 0.543 -46.974 1.00 98.06 71 GLN A N 1
ATOM 504 C CA . GLN A 1 71 ? 33.363 1.568 -46.376 1.00 98.06 71 GLN A CA 1
ATOM 505 C C . GLN A 1 71 ? 31.991 1.010 -45.968 1.00 98.06 71 GLN A C 1
ATOM 507 O O . GLN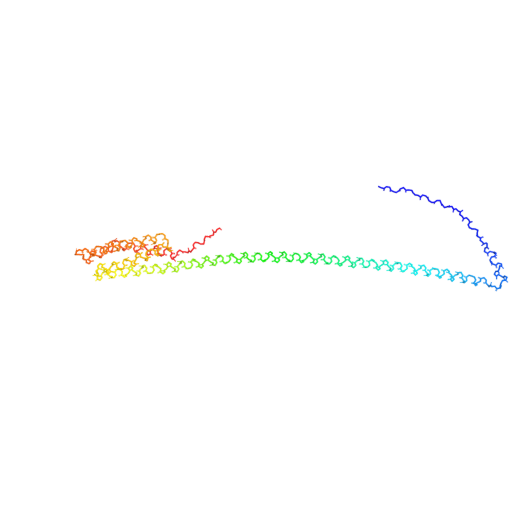 A 1 71 ? 31.514 1.319 -44.875 1.00 98.06 71 GLN A O 1
ATOM 512 N N . ALA A 1 72 ? 31.368 0.177 -46.806 1.00 97.94 72 ALA A N 1
ATOM 513 C CA . ALA A 1 72 ? 30.093 -0.464 -46.493 1.00 97.94 72 ALA A CA 1
ATOM 514 C C . ALA A 1 72 ? 30.214 -1.412 -45.287 1.00 97.94 72 ALA A C 1
ATOM 516 O O . ALA A 1 72 ? 29.379 -1.368 -44.384 1.00 97.94 72 ALA A O 1
ATOM 517 N N . GLU A 1 73 ? 31.282 -2.209 -45.219 1.00 98.38 73 GLU A N 1
ATOM 518 C CA . GLU A 1 73 ? 31.570 -3.092 -44.085 1.00 98.38 73 GLU A CA 1
ATOM 519 C C . GLU A 1 73 ? 31.837 -2.312 -42.793 1.00 98.38 73 GLU A C 1
ATOM 521 O O . GLU A 1 73 ? 31.364 -2.699 -41.723 1.00 98.38 73 GLU A O 1
ATOM 526 N N . ALA A 1 74 ? 32.584 -1.206 -42.869 1.00 98.19 74 ALA A N 1
ATOM 527 C CA . ALA A 1 74 ? 32.813 -0.330 -41.722 1.00 98.19 74 ALA A CA 1
ATOM 528 C C . ALA A 1 74 ? 31.505 0.315 -41.235 1.00 98.19 74 ALA A C 1
ATOM 530 O O . ALA A 1 74 ? 31.232 0.313 -40.035 1.00 98.19 74 ALA A O 1
ATOM 531 N N . GLY A 1 75 ? 30.669 0.803 -42.158 1.00 98.44 75 GLY A N 1
ATOM 532 C CA . GLY A 1 75 ? 29.360 1.374 -41.841 1.00 98.44 75 GLY A CA 1
ATOM 533 C C . GLY A 1 75 ? 28.407 0.353 -41.220 1.00 98.44 75 GLY A C 1
ATOM 534 O O . GLY A 1 75 ? 27.751 0.649 -40.223 1.00 98.44 75 GLY A O 1
ATOM 535 N N . HIS A 1 76 ? 28.374 -0.872 -41.751 1.00 98.38 76 HIS A N 1
ATOM 536 C CA . HIS A 1 76 ? 27.571 -1.957 -41.193 1.00 98.38 76 HIS A CA 1
ATOM 537 C C . HIS A 1 76 ? 28.016 -2.326 -39.773 1.00 98.38 76 HIS A C 1
ATOM 539 O O . HIS A 1 76 ? 27.177 -2.417 -38.877 1.00 98.38 76 HIS A O 1
ATOM 545 N N . ARG A 1 77 ? 29.329 -2.467 -39.536 1.00 98.56 77 ARG A N 1
ATOM 546 C CA . ARG A 1 77 ? 29.869 -2.731 -38.192 1.00 98.56 77 ARG A CA 1
ATOM 547 C C . ARG A 1 77 ? 29.518 -1.619 -37.206 1.00 98.56 77 ARG A C 1
ATOM 549 O O . ARG A 1 77 ? 29.000 -1.915 -36.134 1.00 98.56 77 ARG A O 1
ATOM 556 N N . ALA A 1 78 ? 29.702 -0.358 -37.595 1.00 98.38 78 ALA A N 1
ATOM 557 C CA . ALA A 1 78 ? 29.335 0.783 -36.758 1.00 98.38 78 ALA A CA 1
ATOM 558 C C . ALA A 1 78 ? 27.828 0.810 -36.434 1.00 98.38 78 ALA A C 1
ATOM 560 O O . ALA A 1 78 ? 27.440 1.112 -35.306 1.00 98.38 78 ALA A O 1
ATOM 561 N N . ALA A 1 79 ? 26.969 0.455 -37.396 1.00 98.19 79 ALA A N 1
ATOM 562 C CA . ALA A 1 79 ? 25.527 0.367 -37.176 1.00 98.19 79 ALA A CA 1
ATOM 563 C C . ALA A 1 79 ? 25.154 -0.743 -36.177 1.00 98.19 79 ALA A C 1
ATOM 565 O O . ALA A 1 79 ? 24.326 -0.513 -35.295 1.00 98.19 79 ALA A O 1
ATOM 566 N N . LEU A 1 80 ? 25.788 -1.919 -36.272 1.00 98.62 80 LEU A N 1
ATOM 567 C CA . LEU A 1 80 ? 25.580 -3.016 -35.321 1.00 98.62 80 LEU A CA 1
ATOM 568 C C . LEU A 1 80 ? 26.046 -2.649 -33.907 1.00 98.62 80 LEU A C 1
ATOM 570 O O . LEU A 1 80 ? 25.332 -2.908 -32.939 1.00 98.62 80 LEU A O 1
ATOM 574 N N . GLU A 1 81 ? 27.213 -2.014 -33.777 1.00 98.50 81 GLU A N 1
ATOM 575 C CA . GLU A 1 81 ? 27.732 -1.539 -32.489 1.00 98.50 81 GLU A CA 1
ATOM 576 C C . GLU A 1 81 ? 26.794 -0.505 -31.852 1.00 98.50 81 GLU A C 1
ATOM 578 O O . GLU A 1 81 ? 26.470 -0.601 -30.664 1.00 98.50 81 GLU A O 1
ATOM 583 N N . LEU A 1 82 ? 26.286 0.441 -32.650 1.00 98.50 82 LEU A N 1
ATOM 584 C CA . LEU A 1 82 ? 25.314 1.431 -32.191 1.00 98.50 82 LEU A CA 1
ATOM 585 C C . LEU A 1 82 ? 24.008 0.771 -31.731 1.00 98.50 82 LEU A C 1
ATOM 587 O O . LEU A 1 82 ? 23.498 1.096 -30.657 1.00 98.50 82 LEU A O 1
ATOM 591 N N . GLN A 1 83 ? 23.481 -0.179 -32.506 1.00 98.44 83 GLN A N 1
ATOM 592 C CA . GLN A 1 83 ? 22.259 -0.903 -32.159 1.00 98.44 83 GLN A CA 1
ATOM 593 C C . GLN A 1 83 ? 22.429 -1.715 -30.865 1.00 98.44 83 GLN A C 1
ATOM 595 O O . GLN A 1 83 ? 21.540 -1.710 -30.006 1.00 98.44 83 GLN A O 1
ATOM 600 N N . ALA A 1 84 ? 23.574 -2.379 -30.689 1.00 98.31 84 ALA A N 1
ATOM 601 C CA . ALA A 1 84 ? 23.891 -3.117 -29.470 1.00 98.31 84 ALA A CA 1
ATOM 602 C C . ALA A 1 84 ? 23.970 -2.182 -28.252 1.00 98.31 84 ALA A C 1
ATOM 604 O O . ALA A 1 84 ? 23.381 -2.474 -27.207 1.00 98.31 84 ALA A O 1
ATOM 605 N N . ALA A 1 85 ? 24.623 -1.023 -28.393 1.00 98.19 85 ALA A N 1
ATOM 606 C CA . ALA A 1 85 ? 24.717 -0.023 -27.332 1.00 98.19 85 ALA A CA 1
ATOM 607 C C . ALA A 1 85 ? 23.340 0.542 -26.939 1.00 98.19 85 ALA A C 1
ATOM 609 O O . ALA A 1 85 ? 23.029 0.633 -25.747 1.00 98.19 85 ALA A O 1
ATOM 610 N N . GLN A 1 86 ? 22.494 0.864 -27.923 1.00 98.31 86 GLN A N 1
ATOM 611 C CA . GLN A 1 86 ? 21.128 1.346 -27.698 1.00 98.31 86 GLN A CA 1
ATOM 612 C C . GLN A 1 86 ? 20.257 0.293 -27.008 1.00 98.31 86 GLN A C 1
ATOM 614 O O . GLN A 1 86 ? 19.570 0.606 -26.035 1.00 98.31 86 GLN A O 1
ATOM 619 N N . THR A 1 87 ? 20.330 -0.963 -27.453 1.00 98.19 87 THR A N 1
ATOM 620 C CA . THR A 1 87 ? 19.579 -2.075 -26.852 1.00 98.19 87 THR A CA 1
ATOM 621 C C . THR A 1 87 ? 20.006 -2.300 -25.406 1.00 98.19 87 THR A C 1
ATOM 623 O O . THR A 1 87 ? 19.161 -2.399 -24.519 1.00 98.19 87 THR A O 1
ATOM 626 N N . ALA A 1 88 ? 21.314 -2.303 -25.132 1.00 98.25 88 ALA A N 1
ATOM 627 C CA . ALA A 1 88 ? 21.832 -2.453 -23.777 1.00 98.25 88 ALA A CA 1
ATOM 628 C C . ALA A 1 88 ? 21.423 -1.282 -22.866 1.00 98.25 88 ALA A C 1
ATOM 630 O O . ALA A 1 88 ? 21.080 -1.495 -21.703 1.00 98.25 88 ALA A O 1
ATOM 631 N N . ALA A 1 89 ? 21.430 -0.046 -23.377 1.00 98.06 89 ALA A N 1
ATOM 632 C CA . ALA A 1 89 ? 20.976 1.125 -22.631 1.00 98.06 89 ALA A CA 1
ATOM 633 C C . ALA A 1 89 ? 19.470 1.070 -22.328 1.00 98.06 89 ALA A C 1
ATOM 635 O O . ALA A 1 89 ? 19.071 1.269 -21.180 1.00 98.06 89 ALA A O 1
ATOM 636 N N . SER A 1 90 ? 18.649 0.740 -23.328 1.00 98.06 90 SER A N 1
ATOM 637 C CA . SER A 1 90 ? 17.201 0.578 -23.174 1.00 98.06 90 SER A CA 1
ATOM 638 C C . SER A 1 90 ? 16.866 -0.534 -22.179 1.00 98.06 90 SER A C 1
ATOM 640 O O . SER A 1 90 ? 16.072 -0.323 -21.267 1.00 98.06 90 SER A O 1
ATOM 642 N N . HIS A 1 91 ? 17.545 -1.678 -22.274 1.00 98.06 91 HIS A N 1
ATOM 643 C CA . HIS A 1 91 ? 17.370 -2.788 -21.344 1.00 98.06 91 HIS A CA 1
ATOM 644 C C . HIS A 1 91 ? 17.705 -2.395 -19.898 1.00 98.06 91 HIS A C 1
ATOM 646 O O . HIS A 1 91 ? 16.906 -2.638 -18.994 1.00 98.06 91 HIS A O 1
ATOM 652 N N . ARG A 1 92 ? 18.843 -1.719 -19.670 1.00 98.31 92 ARG A N 1
ATOM 653 C CA . ARG A 1 92 ? 19.205 -1.209 -18.334 1.00 98.31 92 ARG A CA 1
ATOM 654 C C . ARG A 1 92 ? 18.172 -0.217 -17.801 1.00 98.31 92 ARG A C 1
ATOM 656 O O . ARG A 1 92 ? 17.814 -0.288 -16.629 1.00 98.31 92 ARG A O 1
ATOM 663 N N . SER A 1 93 ? 17.677 0.681 -18.652 1.00 98.38 93 SER A N 1
ATOM 664 C CA . SER A 1 93 ? 16.634 1.640 -18.280 1.00 98.38 93 SER A CA 1
ATOM 665 C C . SER A 1 93 ? 15.321 0.944 -17.911 1.00 98.38 93 SER A C 1
ATOM 667 O O . SER A 1 93 ? 14.725 1.285 -16.892 1.00 98.38 93 SER A O 1
ATOM 669 N N . ALA A 1 94 ? 14.910 -0.073 -18.671 1.00 98.25 94 ALA A N 1
ATOM 670 C CA . ALA A 1 94 ? 13.709 -0.852 -18.389 1.00 98.25 94 ALA A CA 1
ATOM 671 C C . ALA A 1 94 ? 13.804 -1.599 -17.050 1.00 98.25 94 ALA A C 1
ATOM 673 O O . ALA A 1 94 ? 12.851 -1.579 -16.274 1.00 98.25 94 ALA A O 1
ATOM 674 N N . ILE A 1 95 ? 14.961 -2.198 -16.737 1.00 98.50 95 ILE A N 1
ATOM 675 C CA . ILE A 1 95 ? 15.195 -2.842 -15.435 1.00 98.50 95 ILE A CA 1
ATOM 676 C C . ILE A 1 95 ? 15.121 -1.817 -14.299 1.00 98.50 95 ILE A C 1
ATOM 678 O O . ILE A 1 95 ? 14.457 -2.071 -13.296 1.00 98.50 95 ILE A O 1
ATOM 682 N N . ALA A 1 96 ? 15.767 -0.658 -14.451 1.00 98.31 96 ALA A N 1
ATOM 683 C CA . ALA A 1 96 ? 15.740 0.389 -13.432 1.00 98.31 96 ALA A CA 1
ATOM 684 C C . ALA A 1 96 ? 14.312 0.902 -13.177 1.00 98.31 96 ALA A C 1
ATOM 686 O O . ALA A 1 96 ? 13.906 1.053 -12.025 1.00 98.31 96 ALA A O 1
ATOM 687 N N . LEU A 1 97 ? 13.528 1.102 -14.241 1.00 98.50 97 LEU A N 1
ATOM 688 C CA . LEU A 1 97 ? 12.125 1.501 -14.141 1.00 98.50 97 LEU A CA 1
ATOM 689 C C . LEU A 1 97 ? 11.274 0.424 -13.456 1.00 98.50 97 LEU A C 1
ATOM 691 O O . LEU A 1 97 ? 10.476 0.745 -12.578 1.00 98.50 97 LEU A O 1
ATOM 695 N N . ALA A 1 98 ? 11.459 -0.847 -13.821 1.00 98.31 98 ALA A N 1
ATOM 696 C CA . ALA A 1 98 ? 10.745 -1.960 -13.203 1.00 98.31 98 ALA A CA 1
ATOM 697 C C . ALA A 1 98 ? 11.071 -2.083 -11.706 1.00 98.31 98 ALA A C 1
ATOM 699 O O . ALA A 1 98 ? 10.162 -2.257 -10.897 1.00 98.31 98 ALA A O 1
ATOM 700 N N . ALA A 1 99 ? 12.342 -1.928 -11.323 1.00 98.31 99 ALA A N 1
ATOM 701 C CA . ALA A 1 99 ? 12.766 -1.949 -9.925 1.00 98.31 99 ALA A CA 1
ATOM 702 C C . ALA A 1 99 ? 12.161 -0.784 -9.123 1.00 98.31 99 ALA A C 1
ATOM 704 O O . ALA A 1 99 ? 11.616 -1.004 -8.043 1.00 98.31 99 ALA A O 1
ATOM 705 N N . ALA A 1 100 ? 12.188 0.436 -9.669 1.00 98.19 100 ALA A N 1
ATOM 706 C CA . ALA A 1 100 ? 11.585 1.606 -9.031 1.00 98.19 100 ALA A CA 1
ATOM 707 C C . ALA A 1 100 ? 10.060 1.464 -8.885 1.00 98.19 100 ALA A C 1
ATOM 709 O O . ALA A 1 100 ? 9.504 1.750 -7.826 1.00 98.19 100 ALA A O 1
ATOM 710 N N . SER A 1 101 ? 9.384 0.968 -9.925 1.00 98.12 101 SER A N 1
ATOM 711 C CA . SER A 1 101 ? 7.942 0.712 -9.893 1.00 98.12 101 SER A CA 1
ATOM 712 C C . SER A 1 101 ? 7.577 -0.361 -8.867 1.00 98.12 101 SER A C 1
ATOM 714 O O . SER A 1 101 ? 6.630 -0.177 -8.105 1.00 98.12 101 SER A O 1
ATOM 716 N N . HIS A 1 102 ? 8.351 -1.446 -8.793 1.00 98.19 102 HIS A N 1
ATOM 717 C CA . HIS A 1 102 ? 8.150 -2.493 -7.798 1.00 98.19 102 HIS A CA 1
ATOM 718 C C . HIS A 1 102 ? 8.330 -1.966 -6.370 1.00 98.19 102 HIS A C 1
ATOM 720 O O . HIS A 1 102 ? 7.482 -2.216 -5.516 1.00 98.19 102 HIS A O 1
ATOM 726 N N . GLN A 1 103 ? 9.391 -1.194 -6.122 1.00 98.25 103 GLN A N 1
ATOM 727 C CA . GLN A 1 103 ? 9.647 -0.587 -4.817 1.00 98.25 103 GLN A CA 1
ATOM 728 C C . GLN A 1 103 ? 8.504 0.346 -4.393 1.00 98.25 103 GLN A C 1
ATOM 730 O O . GLN A 1 103 ? 7.983 0.219 -3.287 1.00 98.25 103 GLN A O 1
ATOM 735 N N . SER A 1 104 ? 8.050 1.215 -5.300 1.00 98.00 104 SER A N 1
ATOM 736 C CA . SER A 1 104 ? 6.910 2.100 -5.049 1.00 98.00 104 SER A CA 1
ATOM 737 C C . SER A 1 104 ? 5.626 1.313 -4.750 1.00 98.00 104 SER A C 1
ATOM 739 O O . SER A 1 104 ? 4.907 1.628 -3.802 1.00 98.00 104 SER A O 1
ATOM 741 N N . ALA A 1 105 ? 5.358 0.233 -5.492 1.00 97.75 105 ALA A N 1
ATOM 742 C CA . ALA A 1 105 ? 4.203 -0.626 -5.242 1.00 97.75 105 ALA A CA 1
ATOM 743 C C . ALA A 1 105 ? 4.263 -1.305 -3.861 1.00 97.75 105 ALA A C 1
ATOM 745 O O . ALA A 1 105 ? 3.239 -1.413 -3.186 1.00 97.75 105 ALA A O 1
ATOM 746 N N . LEU A 1 106 ? 5.451 -1.730 -3.412 1.00 98.44 106 LEU A N 1
ATOM 747 C CA . LEU A 1 106 ? 5.639 -2.300 -2.076 1.00 98.44 106 LEU A CA 1
ATOM 748 C C . LEU A 1 106 ? 5.388 -1.276 -0.965 1.00 98.44 106 LEU A C 1
ATOM 750 O O . LEU A 1 106 ? 4.794 -1.620 0.056 1.00 98.44 106 LEU A O 1
ATOM 754 N N . GLU A 1 107 ? 5.827 -0.033 -1.142 1.00 97.94 107 GLU A N 1
ATOM 755 C CA . GLU A 1 107 ? 5.590 1.049 -0.180 1.00 97.94 107 GLU A CA 1
ATOM 756 C C . GLU A 1 107 ? 4.097 1.359 -0.049 1.00 97.94 107 GLU A C 1
ATOM 758 O O . GLU A 1 107 ? 3.571 1.395 1.066 1.00 97.94 107 GLU A O 1
ATOM 763 N N . VAL A 1 108 ? 3.388 1.462 -1.179 1.00 97.38 108 VAL A N 1
ATOM 764 C CA . VAL A 1 108 ? 1.929 1.641 -1.198 1.00 97.38 108 VAL A CA 1
ATOM 765 C C . VAL A 1 108 ? 1.221 0.466 -0.521 1.00 97.38 108 VAL A C 1
ATOM 767 O O . VAL A 1 108 ? 0.362 0.684 0.333 1.00 97.38 108 VAL A O 1
ATOM 770 N N . ALA A 1 109 ? 1.606 -0.775 -0.831 1.00 97.19 109 ALA A N 1
ATOM 771 C CA . ALA A 1 109 ? 1.007 -1.961 -0.221 1.00 97.19 109 ALA A CA 1
ATOM 772 C C . ALA A 1 109 ? 1.232 -2.009 1.302 1.00 97.19 109 ALA A C 1
ATOM 774 O O . ALA A 1 109 ? 0.326 -2.359 2.059 1.00 97.19 109 ALA A O 1
ATOM 775 N N . ARG A 1 110 ? 2.419 -1.613 1.780 1.00 97.25 110 ARG A N 1
ATOM 776 C CA . ARG A 1 110 ? 2.714 -1.515 3.219 1.00 97.25 110 ARG A CA 1
ATOM 777 C C . ARG A 1 110 ? 1.875 -0.438 3.898 1.00 97.25 110 ARG A C 1
ATOM 779 O O . ARG A 1 110 ? 1.350 -0.688 4.981 1.00 97.25 110 ARG A O 1
ATOM 786 N N . ALA A 1 111 ? 1.736 0.732 3.277 1.00 95.62 111 ALA A N 1
ATOM 787 C CA . ALA A 1 111 ? 0.905 1.812 3.801 1.00 95.62 111 ALA A CA 1
ATOM 788 C C . ALA A 1 111 ? -0.574 1.394 3.883 1.00 95.62 111 ALA A C 1
ATOM 790 O O . ALA A 1 111 ? -1.211 1.593 4.917 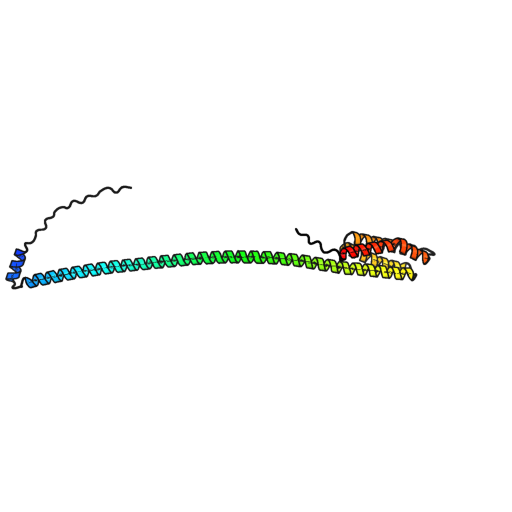1.00 95.62 111 ALA A O 1
ATOM 791 N N . GLN A 1 112 ? -1.091 0.731 2.844 1.00 96.31 112 GLN A N 1
ATOM 792 C CA . GLN A 1 112 ? -2.450 0.183 2.827 1.00 96.31 112 GLN A CA 1
ATOM 793 C C . GLN A 1 112 ? -2.658 -0.865 3.923 1.00 96.31 112 GLN A C 1
ATOM 795 O O . GLN A 1 112 ? -3.615 -0.761 4.684 1.00 96.31 112 GLN A O 1
ATOM 800 N N . ALA A 1 113 ? -1.733 -1.816 4.077 1.00 96.50 113 ALA A N 1
ATOM 801 C CA . ALA A 1 113 ? -1.825 -2.835 5.121 1.00 96.50 113 ALA A CA 1
ATOM 802 C C . ALA A 1 113 ? -1.820 -2.229 6.538 1.00 96.50 113 ALA A C 1
ATOM 804 O O . ALA A 1 113 ? -2.567 -2.685 7.406 1.00 96.50 113 ALA A O 1
ATOM 805 N N . ARG A 1 114 ? -1.009 -1.185 6.781 1.00 95.06 114 ARG A N 1
ATOM 806 C CA . ARG A 1 114 ? -1.013 -0.440 8.055 1.00 95.06 114 ARG A CA 1
ATOM 807 C C . ARG A 1 114 ? -2.368 0.241 8.284 1.00 95.06 114 ARG A C 1
ATOM 809 O O . ARG A 1 114 ? -2.971 0.032 9.333 1.00 95.06 114 ARG A O 1
ATOM 816 N N . ALA A 1 115 ? -2.878 0.968 7.288 1.00 92.25 115 ALA A N 1
ATOM 817 C CA . ALA A 1 115 ? -4.159 1.668 7.377 1.00 92.25 115 ALA A CA 1
ATOM 818 C C . ALA A 1 115 ? -5.346 0.712 7.597 1.00 92.25 115 ALA A C 1
ATOM 820 O O . ALA A 1 115 ? -6.214 0.974 8.430 1.00 92.25 115 ALA A O 1
ATOM 821 N N . GLU A 1 116 ? -5.378 -0.421 6.893 1.00 95.56 116 GLU A N 1
ATOM 822 C CA . GLU A 1 116 ? -6.405 -1.445 7.086 1.00 95.56 116 GLU A CA 1
ATOM 823 C C . GLU A 1 116 ? -6.335 -2.043 8.486 1.00 95.56 116 GLU A C 1
ATOM 825 O O . GLU A 1 116 ? -7.358 -2.109 9.166 1.00 95.56 116 GLU A O 1
ATOM 830 N N . ARG A 1 117 ? -5.143 -2.441 8.950 1.00 93.06 117 ARG A N 1
ATOM 831 C CA . ARG A 1 117 ? -4.954 -2.968 10.308 1.00 93.06 117 ARG A CA 1
ATOM 832 C C . ARG A 1 117 ? -5.466 -1.985 11.358 1.00 93.06 117 ARG A C 1
ATOM 834 O O . ARG A 1 117 ? -6.163 -2.396 12.282 1.00 93.06 117 ARG A O 1
ATOM 841 N N . ASP A 1 118 ? -5.140 -0.706 11.216 1.00 90.88 118 ASP A N 1
ATOM 842 C CA . ASP A 1 118 ? -5.550 0.320 12.172 1.00 90.88 118 ASP A CA 1
ATOM 843 C C . ASP A 1 118 ? -7.075 0.529 12.146 1.00 90.88 118 ASP A C 1
ATOM 845 O O . ASP A 1 118 ? -7.692 0.634 13.209 1.00 90.88 118 ASP A O 1
ATOM 849 N N . ARG A 1 119 ? -7.711 0.459 10.963 1.00 92.12 119 ARG A N 1
ATOM 850 C CA . ARG A 1 119 ? -9.180 0.434 10.829 1.00 92.12 119 ARG A CA 1
ATOM 851 C C . ARG A 1 119 ? -9.795 -0.760 11.560 1.00 92.12 119 ARG A C 1
ATOM 853 O O . ARG A 1 119 ? -10.683 -0.574 12.386 1.00 92.12 119 ARG A O 1
ATOM 860 N N . TRP A 1 120 ? -9.295 -1.972 11.308 1.00 93.44 120 TRP A N 1
ATOM 861 C CA . TRP A 1 120 ? -9.779 -3.194 11.960 1.00 93.44 120 TRP A CA 1
ATOM 862 C C . TRP A 1 120 ? -9.633 -3.135 13.484 1.00 93.44 120 TRP A C 1
ATOM 864 O O . TRP A 1 120 ? -10.538 -3.549 14.206 1.00 93.44 120 TRP A O 1
ATOM 874 N N . LEU A 1 121 ? -8.519 -2.595 13.987 1.00 92.00 121 LEU A N 1
ATOM 875 C CA . LEU A 1 121 ? -8.307 -2.406 15.423 1.00 92.00 121 LEU A CA 1
ATOM 876 C C . LEU A 1 121 ? -9.292 -1.400 16.021 1.00 92.00 121 LEU A C 1
ATOM 878 O O . LEU A 1 121 ? -9.805 -1.634 17.115 1.00 92.00 121 LEU A O 1
ATOM 882 N N . LEU A 1 122 ? -9.565 -0.294 15.328 1.00 91.25 122 LEU A N 1
ATOM 883 C CA . LEU A 1 122 ? -10.535 0.702 15.780 1.00 91.25 122 LEU A CA 1
ATOM 884 C C . LEU A 1 122 ? -11.956 0.124 15.831 1.00 91.25 122 LEU A C 1
ATOM 886 O O . LEU A 1 122 ? -12.661 0.322 16.824 1.00 91.25 122 LEU A O 1
ATOM 890 N N . ASP A 1 123 ? -12.349 -0.632 14.806 1.00 93.56 123 ASP A N 1
ATOM 891 C CA . ASP A 1 123 ? -13.653 -1.296 14.740 1.00 93.56 123 ASP A CA 1
ATOM 892 C C . ASP A 1 123 ? -13.798 -2.355 15.843 1.00 93.56 123 ASP A C 1
ATOM 894 O O . ASP A 1 123 ? -14.805 -2.382 16.556 1.00 93.56 123 ASP A O 1
ATOM 898 N N . ALA A 1 124 ? -12.764 -3.176 16.058 1.00 93.75 124 ALA A N 1
ATOM 899 C CA . ALA A 1 124 ? -12.739 -4.162 17.136 1.00 93.75 124 ALA A CA 1
ATOM 900 C C . ALA A 1 124 ? -12.846 -3.498 18.518 1.00 93.75 124 ALA A C 1
ATOM 902 O O . ALA A 1 124 ? -13.634 -3.939 19.359 1.00 93.75 124 ALA A O 1
ATOM 903 N N . ARG A 1 125 ? -12.093 -2.411 18.753 1.00 93.69 125 ARG A N 1
ATOM 904 C CA . ARG A 1 125 ? -12.173 -1.611 19.988 1.00 93.69 125 ARG A CA 1
ATOM 905 C C . ARG A 1 125 ? -13.586 -1.106 20.220 1.00 93.69 125 ARG A C 1
ATOM 907 O O . ARG A 1 125 ? -14.128 -1.339 21.298 1.00 93.69 125 ARG A O 1
ATOM 914 N N . ARG A 1 126 ? -14.195 -0.478 19.209 1.00 94.25 126 ARG A N 1
ATOM 915 C CA . ARG A 1 126 ? -15.576 0.018 19.280 1.00 94.25 126 ARG A CA 1
ATOM 916 C C . ARG A 1 126 ? -16.532 -1.093 19.703 1.00 94.25 126 ARG A C 1
ATOM 918 O O . ARG A 1 126 ? -17.226 -0.947 20.704 1.00 94.25 126 ARG A O 1
ATOM 925 N N . ALA A 1 127 ? -16.484 -2.228 19.009 1.00 95.88 127 ALA A N 1
ATOM 926 C CA . ALA A 1 127 ? -17.365 -3.358 19.271 1.00 95.88 127 ALA A CA 1
ATOM 927 C C . ALA A 1 127 ? -17.218 -3.921 20.696 1.00 95.88 127 ALA A C 1
ATOM 929 O O . ALA A 1 127 ? -18.216 -4.254 21.336 1.00 95.88 127 ALA A O 1
ATOM 930 N N . SER A 1 128 ? -15.999 -4.046 21.229 1.00 95.94 128 SER A N 1
ATOM 931 C CA . SER A 1 128 ? -15.814 -4.550 22.599 1.00 95.94 128 SER A CA 1
ATOM 932 C C . SER A 1 128 ? -16.163 -3.518 23.664 1.00 95.94 128 SER A C 1
ATOM 934 O O . SER A 1 128 ? -16.709 -3.890 24.701 1.00 95.94 128 SER A O 1
ATOM 936 N N . TYR A 1 129 ? -15.897 -2.230 23.426 1.00 95.88 129 TYR A N 1
ATOM 937 C CA . TYR A 1 129 ? -16.297 -1.168 24.350 1.00 95.88 129 TYR A CA 1
ATOM 938 C C . TYR A 1 129 ? -17.820 -1.059 24.442 1.00 95.88 129 TYR A C 1
ATOM 940 O O . TYR A 1 129 ? -18.353 -0.960 25.548 1.00 95.88 129 TYR A O 1
ATOM 948 N N . ASP A 1 130 ? -18.524 -1.148 23.314 1.00 96.44 130 ASP A N 1
ATOM 949 C CA . ASP A 1 130 ? -19.987 -1.128 23.282 1.00 96.44 130 ASP A CA 1
ATOM 950 C C . ASP A 1 130 ? -20.572 -2.347 24.007 1.00 96.44 130 ASP A C 1
ATOM 952 O O . ASP A 1 130 ? -21.407 -2.180 24.898 1.00 96.44 130 ASP A O 1
ATOM 956 N N . ARG A 1 131 ? -20.047 -3.555 23.746 1.00 97.44 131 ARG A N 1
ATOM 957 C CA . ARG A 1 131 ? -20.435 -4.776 24.480 1.00 97.44 131 ARG A CA 1
ATOM 958 C C . ARG A 1 131 ? -20.185 -4.660 25.984 1.00 97.44 131 ARG A C 1
ATOM 960 O O . ARG A 1 131 ? -21.019 -5.085 26.783 1.00 97.44 131 ARG A O 1
ATOM 967 N N . PHE A 1 132 ? -19.065 -4.064 26.395 1.00 97.88 132 PHE A N 1
ATOM 968 C CA . PHE A 1 132 ? -18.765 -3.855 27.812 1.00 97.88 132 PHE A CA 1
ATOM 969 C C . PHE A 1 132 ? -19.768 -2.896 28.464 1.00 97.88 132 PHE A C 1
ATOM 971 O O . PHE A 1 132 ? -20.307 -3.192 29.532 1.00 97.88 132 PHE A O 1
ATOM 978 N N . ARG A 1 133 ? -20.069 -1.767 27.806 1.00 97.19 133 ARG A N 1
ATOM 979 C CA . ARG A 1 133 ? -21.051 -0.779 28.286 1.00 97.19 133 ARG A CA 1
ATOM 980 C C . ARG A 1 133 ? -22.454 -1.368 28.361 1.00 97.19 133 ARG A C 1
ATOM 982 O O . ARG A 1 133 ? -23.158 -1.114 29.337 1.00 97.19 133 ARG A O 1
ATOM 989 N N . GLU A 1 134 ? -22.843 -2.169 27.375 1.00 98.06 134 GLU A N 1
ATOM 990 C CA . GLU A 1 134 ? -24.115 -2.888 27.372 1.00 98.06 134 GLU A CA 1
ATOM 991 C C . GLU A 1 134 ? -24.194 -3.875 28.541 1.00 98.06 134 GLU A C 1
ATOM 993 O O . GLU A 1 134 ? -25.158 -3.850 29.307 1.00 98.06 134 GLU A O 1
ATOM 998 N N . CYS A 1 135 ? -23.157 -4.695 28.744 1.00 98.19 135 CYS A N 1
ATOM 999 C CA . CYS A 1 135 ? -23.098 -5.649 29.851 1.00 98.19 135 CYS A CA 1
ATOM 1000 C C . CYS A 1 135 ? -23.170 -4.948 31.219 1.00 98.19 135 CYS A C 1
ATOM 1002 O O . CYS A 1 135 ? -23.944 -5.347 32.090 1.00 98.19 135 CYS A O 1
ATOM 1004 N N . LEU A 1 136 ? -22.447 -3.837 31.383 1.00 98.00 136 LEU A N 1
ATOM 1005 C CA . LEU A 1 136 ? -22.516 -2.997 32.580 1.00 98.00 136 LEU A CA 1
ATOM 1006 C C . LEU A 1 136 ? -23.909 -2.375 32.779 1.00 98.00 136 LEU A C 1
ATOM 1008 O O . LEU A 1 136 ? -24.394 -2.271 33.907 1.00 98.00 136 LEU A O 1
ATOM 1012 N N . GLY A 1 137 ? -24.577 -1.994 31.690 1.00 97.75 137 GLY A N 1
ATOM 1013 C CA . GLY A 1 137 ? -25.965 -1.541 31.699 1.00 97.75 137 GLY A CA 1
ATOM 1014 C C . GLY A 1 137 ? -26.932 -2.630 32.169 1.00 97.75 137 GLY A C 1
ATOM 1015 O O . GLY A 1 137 ? -27.749 -2.371 33.055 1.00 97.75 137 GLY A O 1
ATOM 1016 N N . ARG A 1 138 ? -26.798 -3.860 31.647 1.00 97.88 138 ARG A N 1
ATOM 1017 C CA . ARG A 1 138 ? -27.574 -5.033 32.094 1.00 97.88 138 ARG A CA 1
ATOM 1018 C C . ARG A 1 138 ? -27.373 -5.287 33.585 1.00 97.88 138 ARG A C 1
ATOM 1020 O O . ARG A 1 138 ? -28.359 -5.440 34.304 1.00 97.88 138 ARG A O 1
ATOM 1027 N N . PHE A 1 139 ? -26.125 -5.246 34.058 1.00 98.19 139 PHE A N 1
ATOM 1028 C CA . PHE A 1 139 ? -25.805 -5.400 35.478 1.00 98.19 139 PHE A CA 1
ATOM 1029 C C . PHE A 1 139 ? -26.507 -4.340 36.334 1.00 98.19 139 PHE A C 1
ATOM 1031 O O . PHE A 1 139 ? -27.180 -4.679 37.303 1.00 98.19 139 PHE A O 1
ATOM 1038 N N . ARG A 1 140 ? -26.421 -3.058 35.950 1.00 97.75 140 ARG A N 1
ATOM 1039 C CA . ARG A 1 140 ? -27.084 -1.956 36.668 1.00 97.75 140 ARG A CA 1
ATOM 1040 C C . ARG A 1 140 ? -28.597 -2.160 36.765 1.00 97.75 140 ARG A C 1
ATOM 1042 O O . ARG A 1 140 ? -29.185 -1.944 37.822 1.00 97.75 140 ARG A O 1
ATOM 1049 N N . ILE A 1 141 ? -29.232 -2.558 35.662 1.00 97.00 141 ILE A N 1
ATOM 1050 C CA . ILE A 1 141 ? -30.678 -2.806 35.618 1.00 97.00 141 ILE A CA 1
ATOM 1051 C C . ILE A 1 141 ? -31.045 -3.975 36.540 1.00 97.00 141 ILE A C 1
ATOM 1053 O O . ILE A 1 141 ? -31.982 -3.847 37.325 1.00 97.00 141 ILE A O 1
ATOM 1057 N N . ALA A 1 142 ? -30.309 -5.087 36.475 1.00 96.06 142 ALA A N 1
ATOM 1058 C CA . ALA A 1 142 ? -30.529 -6.250 37.334 1.00 96.06 142 ALA A CA 1
ATOM 1059 C C . ALA A 1 142 ? -30.354 -5.902 38.822 1.00 96.06 142 ALA A C 1
ATOM 1061 O O . ALA A 1 142 ? -31.202 -6.253 39.646 1.00 96.06 142 ALA A O 1
ATOM 1062 N N . LEU A 1 143 ? -29.309 -5.133 39.148 1.00 96.00 143 LEU A N 1
ATOM 1063 C CA . LEU A 1 143 ? -29.006 -4.685 40.505 1.00 96.00 143 LEU A CA 1
ATOM 1064 C C . LEU A 1 143 ? -30.179 -3.912 41.122 1.00 96.00 143 LEU A C 1
ATOM 1066 O O . LEU A 1 143 ? -30.603 -4.231 42.234 1.00 96.00 143 LEU A O 1
ATOM 1070 N N . PHE A 1 144 ? -30.731 -2.935 40.393 1.00 94.75 144 PHE A N 1
ATOM 1071 C CA . PHE A 1 144 ? -31.825 -2.084 40.885 1.00 94.75 144 PHE A CA 1
ATOM 1072 C C . PHE A 1 144 ? -33.219 -2.695 40.747 1.00 94.75 144 PHE A C 1
ATOM 1074 O O . PHE A 1 144 ? -34.149 -2.239 41.410 1.00 94.75 144 PHE A O 1
ATOM 1081 N N . ARG A 1 145 ? -33.376 -3.753 39.945 1.00 93.50 145 ARG A N 1
ATOM 1082 C CA . ARG A 1 145 ? -34.578 -4.601 39.965 1.00 93.50 145 ARG A CA 1
ATOM 1083 C C . ARG A 1 145 ? -34.605 -5.569 41.147 1.00 93.50 145 ARG A C 1
ATOM 1085 O O . ARG A 1 145 ? -35.591 -6.278 41.305 1.00 93.50 145 ARG A O 1
ATOM 1092 N N . GLY A 1 146 ? -33.548 -5.600 41.959 1.00 89.69 146 GLY A N 1
ATOM 1093 C CA . GLY A 1 146 ? -33.469 -6.491 43.108 1.00 89.69 146 GLY A CA 1
ATOM 1094 C C . GLY A 1 146 ? -33.306 -7.954 42.709 1.00 89.69 146 GLY A C 1
ATOM 1095 O O . GLY A 1 146 ? -33.774 -8.823 43.436 1.00 89.69 146 GLY A O 1
ATOM 1096 N N . MET A 1 147 ? -32.666 -8.230 41.564 1.00 91.38 147 MET A N 1
ATOM 1097 C CA . MET A 1 147 ? -32.336 -9.607 41.200 1.00 91.38 147 MET A CA 1
ATOM 1098 C C . MET A 1 147 ? -31.433 -10.247 42.262 1.00 91.38 147 MET A C 1
ATOM 1100 O O . MET A 1 147 ? -30.725 -9.553 43.009 1.00 91.38 147 MET A O 1
ATOM 1104 N N . ASP A 1 148 ? -31.505 -11.573 42.338 1.00 91.06 148 ASP A N 1
ATOM 1105 C CA . ASP A 1 148 ? -30.708 -12.359 43.265 1.00 91.06 148 ASP A CA 1
ATOM 1106 C C . ASP A 1 148 ? -29.226 -12.401 42.863 1.00 91.06 148 ASP A C 1
ATOM 1108 O O . ASP A 1 148 ? -28.798 -11.925 41.806 1.00 91.06 148 ASP A O 1
ATOM 1112 N N . LYS A 1 149 ? -28.419 -12.954 43.769 1.00 93.38 149 LYS A N 1
ATOM 1113 C CA . LYS A 1 149 ? -26.976 -13.083 43.582 1.00 93.38 149 LYS A CA 1
ATOM 1114 C C . LYS A 1 149 ? -26.629 -13.918 42.347 1.00 93.38 149 LYS A C 1
ATOM 1116 O O . LYS A 1 149 ? -25.678 -13.574 41.657 1.00 93.38 149 LYS A O 1
ATOM 1121 N N . GLU A 1 150 ? -27.361 -14.997 42.080 1.00 94.56 150 GLU A N 1
ATOM 1122 C CA . GLU A 1 150 ? -27.047 -15.926 40.988 1.00 94.56 150 GLU A CA 1
ATOM 1123 C C . GLU A 1 150 ? -27.206 -15.255 39.619 1.00 94.56 150 GLU A C 1
ATOM 1125 O O . GLU A 1 150 ? -26.309 -15.337 38.776 1.00 94.56 150 GLU A O 1
ATOM 1130 N N . ALA A 1 151 ? -28.285 -14.492 39.425 1.00 94.31 151 ALA A N 1
ATOM 1131 C CA . ALA A 1 151 ? -28.478 -13.707 38.211 1.00 94.31 151 ALA A CA 1
ATOM 1132 C C . ALA A 1 151 ? -27.386 -12.639 38.025 1.00 94.31 151 ALA A C 1
ATOM 1134 O O . ALA A 1 151 ? -26.904 -12.424 36.910 1.00 94.31 151 ALA A O 1
ATOM 1135 N N . LEU A 1 152 ? -26.975 -11.971 39.109 1.00 96.00 152 LEU A N 1
ATOM 1136 C CA . LEU A 1 152 ? -25.893 -10.985 39.066 1.00 96.00 152 LEU A CA 1
ATOM 1137 C C . LEU A 1 152 ? -24.534 -11.635 38.769 1.00 96.00 152 LEU A C 1
ATOM 1139 O O . LEU A 1 152 ? -23.790 -11.104 37.944 1.00 96.00 152 LEU A O 1
ATOM 1143 N N . ASP A 1 153 ? -24.233 -12.792 39.369 1.00 95.75 153 ASP A N 1
ATOM 1144 C CA . ASP A 1 153 ? -22.996 -13.543 39.127 1.00 95.75 153 ASP A CA 1
ATOM 1145 C C . ASP A 1 153 ? -22.853 -13.888 37.641 1.00 95.75 153 ASP A C 1
ATOM 1147 O O . ASP A 1 153 ? -21.791 -13.647 37.061 1.00 95.75 153 ASP A O 1
ATOM 1151 N N . GLY A 1 154 ? -23.928 -14.360 37.000 1.00 96.44 154 GLY A N 1
ATOM 1152 C CA . GLY A 1 154 ? -23.938 -14.641 35.561 1.00 96.44 154 GLY A CA 1
ATOM 1153 C C . GLY A 1 154 ? -23.540 -13.423 34.718 1.00 96.44 154 GLY A C 1
ATOM 1154 O O . GLY A 1 154 ? -22.668 -13.518 33.856 1.00 96.44 154 GLY A O 1
ATOM 1155 N N . ILE A 1 155 ? -24.092 -12.243 35.023 1.00 97.44 155 ILE A N 1
ATOM 1156 C CA . ILE A 1 155 ? -23.744 -11.002 34.311 1.00 97.44 155 ILE A CA 1
ATOM 1157 C C . ILE A 1 155 ? -22.296 -10.579 34.603 1.00 97.44 155 ILE A C 1
ATOM 1159 O O . ILE A 1 155 ? -21.594 -10.115 33.703 1.00 97.44 155 ILE A O 1
ATOM 1163 N N . THR A 1 156 ? -21.811 -10.736 35.840 1.00 96.69 156 THR A N 1
ATOM 1164 C CA . THR A 1 156 ? -20.403 -10.431 36.155 1.00 96.69 156 THR A CA 1
ATOM 1165 C C . THR A 1 156 ? -19.430 -11.379 35.459 1.00 96.69 156 THR A C 1
ATOM 1167 O O . THR A 1 156 ? -18.347 -10.953 35.068 1.00 96.69 156 THR A O 1
ATOM 1170 N N . TYR A 1 157 ? -19.810 -12.637 35.229 1.00 96.50 157 TYR A N 1
ATOM 1171 C CA . TYR A 1 157 ? -18.990 -13.583 34.477 1.00 96.50 157 TYR A CA 1
ATOM 1172 C C . TYR A 1 157 ? -18.879 -13.192 32.994 1.00 96.50 157 TYR A C 1
ATOM 1174 O O . TYR A 1 157 ? -17.775 -13.169 32.439 1.00 96.50 157 TYR A O 1
ATOM 1182 N N . ASP A 1 158 ? -19.991 -12.788 32.370 1.00 97.00 158 ASP A N 1
ATOM 1183 C CA . ASP A 1 158 ? -19.979 -12.202 31.022 1.00 97.00 158 ASP A CA 1
ATOM 1184 C C . ASP A 1 158 ? -19.066 -10.966 30.976 1.00 97.00 158 ASP A C 1
ATOM 1186 O O . ASP A 1 158 ? -18.218 -10.822 30.093 1.00 97.00 158 ASP A O 1
ATOM 1190 N N . MET A 1 159 ? -19.215 -10.070 31.957 1.00 97.19 159 MET A N 1
ATOM 1191 C CA . MET A 1 159 ? -18.424 -8.844 32.057 1.00 97.19 159 MET A CA 1
ATOM 1192 C C . MET A 1 159 ? -16.928 -9.131 32.216 1.00 97.19 159 MET A C 1
ATOM 1194 O O . MET A 1 159 ? -16.113 -8.434 31.612 1.00 97.19 159 MET A O 1
ATOM 1198 N N . HIS A 1 160 ? -16.558 -10.167 32.972 1.00 96.94 160 HIS A N 1
ATOM 1199 C CA . HIS A 1 160 ? -15.176 -10.613 33.123 1.00 96.94 160 HIS A CA 1
ATOM 1200 C C . HIS A 1 160 ? -14.555 -11.024 31.783 1.00 96.94 160 HIS A C 1
ATOM 1202 O O . 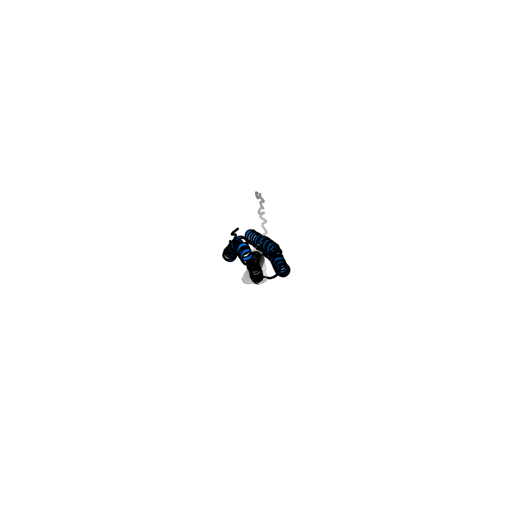HIS A 1 160 ? -13.450 -10.586 31.459 1.00 96.94 160 HIS A O 1
ATOM 1208 N N . SER A 1 161 ? -15.275 -11.823 30.991 1.00 96.81 161 SER A N 1
ATOM 1209 C CA . SER A 1 161 ? -14.829 -12.244 29.658 1.00 96.81 161 SER A CA 1
ATOM 1210 C C . SER A 1 161 ? -14.632 -11.039 28.734 1.00 96.81 161 SER A C 1
ATOM 1212 O O . SER A 1 161 ? -13.567 -10.879 28.139 1.00 96.81 161 SER A O 1
ATOM 1214 N N . ILE A 1 162 ? -15.602 -10.119 28.704 1.00 96.56 162 ILE A N 1
ATOM 1215 C CA . ILE A 1 162 ? -15.520 -8.907 27.877 1.00 96.56 162 ILE A CA 1
ATOM 1216 C C . ILE A 1 162 ? -14.380 -7.985 28.347 1.00 96.56 162 ILE A C 1
ATOM 1218 O O . ILE A 1 162 ? -13.698 -7.382 27.522 1.00 96.56 162 ILE A O 1
ATOM 1222 N N . ALA A 1 163 ? -14.110 -7.889 29.653 1.00 95.75 163 ALA A N 1
ATOM 1223 C CA . ALA A 1 163 ? -12.997 -7.091 30.173 1.00 95.75 163 ALA A CA 1
ATOM 1224 C C . ALA A 1 163 ? -11.627 -7.594 29.674 1.00 95.75 163 ALA A C 1
ATOM 1226 O O . ALA A 1 163 ? -10.732 -6.784 29.417 1.00 95.75 163 ALA A O 1
ATOM 1227 N N . HIS A 1 164 ? -11.455 -8.909 29.482 1.00 95.44 164 HIS A N 1
ATOM 1228 C CA . HIS A 1 164 ? -10.248 -9.453 28.844 1.00 95.44 164 HIS A CA 1
ATOM 1229 C C . HIS A 1 164 ? -10.159 -9.083 27.367 1.00 95.44 164 HIS A C 1
ATOM 1231 O O . HIS A 1 164 ? -9.074 -8.735 26.904 1.00 95.44 164 HIS A O 1
ATOM 1237 N N . GLU A 1 165 ? -11.279 -9.092 26.643 1.00 95.44 165 GLU A N 1
ATOM 1238 C CA . GLU A 1 165 ? -11.308 -8.637 25.249 1.00 95.44 165 GLU A CA 1
ATOM 1239 C C . GLU A 1 165 ? -10.904 -7.162 25.140 1.00 95.44 165 GLU A C 1
ATOM 1241 O O . GLU A 1 165 ? -10.025 -6.822 24.351 1.00 95.44 165 GLU A O 1
ATOM 1246 N N . VAL A 1 166 ? -11.475 -6.298 25.988 1.00 95.69 166 VAL A N 1
ATOM 1247 C CA . VAL A 1 166 ? -11.124 -4.871 26.089 1.00 95.69 166 VAL A CA 1
ATOM 1248 C C . VAL A 1 166 ? -9.629 -4.692 26.357 1.00 95.69 166 VAL A C 1
ATOM 1250 O O . VAL A 1 166 ? -8.985 -3.872 25.707 1.00 95.69 166 VAL A O 1
ATOM 1253 N N . ARG A 1 167 ? -9.052 -5.485 27.267 1.00 93.44 167 ARG A N 1
ATOM 1254 C CA . ARG A 1 167 ? -7.615 -5.453 27.572 1.00 93.44 167 ARG A CA 1
ATOM 1255 C C . ARG A 1 167 ? -6.741 -5.933 26.410 1.00 93.44 167 ARG A C 1
ATOM 1257 O O . ARG A 1 167 ? -5.626 -5.444 26.267 1.00 93.44 167 ARG A O 1
ATOM 1264 N N . GLY A 1 168 ? -7.214 -6.891 25.617 1.00 91.69 168 GLY A N 1
ATOM 1265 C CA . GLY A 1 168 ? -6.462 -7.452 24.494 1.00 91.69 168 GLY A CA 1
ATOM 1266 C C . GLY A 1 168 ? -6.344 -6.509 23.296 1.00 91.69 168 GLY A C 1
ATOM 1267 O O . GLY A 1 168 ? -5.373 -6.594 22.549 1.00 91.69 168 GLY A O 1
ATOM 1268 N N . ILE A 1 169 ? -7.314 -5.609 23.115 1.00 89.62 169 ILE A N 1
ATOM 1269 C CA . ILE A 1 169 ? -7.395 -4.748 21.923 1.00 89.62 169 ILE A CA 1
ATOM 1270 C C . ILE A 1 169 ? -7.239 -3.255 22.229 1.00 89.62 169 ILE A C 1
ATOM 1272 O O . ILE A 1 169 ? -6.848 -2.480 21.351 1.00 89.62 169 ILE A O 1
ATOM 1276 N N . GLY A 1 170 ? -7.575 -2.831 23.447 1.00 81.75 170 GLY A N 1
ATOM 1277 C CA . GLY A 1 170 ? -7.517 -1.446 23.897 1.00 81.75 170 GLY A CA 1
ATOM 1278 C C . GLY A 1 170 ? -6.165 -1.071 24.508 1.00 81.75 170 GLY A C 1
ATOM 1279 O O . GLY A 1 170 ? -5.318 -1.930 24.752 1.00 81.75 170 GLY A O 1
ATOM 1280 N N . PRO A 1 171 ? -5.933 0.223 24.775 1.00 84.81 171 PRO A N 1
ATOM 1281 C CA . PRO A 1 171 ? -4.790 0.641 25.570 1.00 84.81 171 PRO A CA 1
ATOM 1282 C C . PRO A 1 171 ? -4.911 0.138 27.008 1.00 84.81 171 PRO A C 1
ATOM 1284 O O . PRO A 1 171 ? -6.009 -0.070 27.532 1.00 84.81 171 PRO A O 1
ATOM 1287 N N . SER A 1 172 ? -3.755 -0.005 27.659 1.00 88.19 172 SER A N 1
ATOM 1288 C CA . SER A 1 172 ? -3.628 -0.578 29.001 1.00 88.19 172 SER A CA 1
ATOM 1289 C C . SER A 1 172 ? -4.555 0.063 30.036 1.00 88.19 172 SER A C 1
ATOM 1291 O O . SER A 1 172 ? -5.054 -0.638 30.911 1.00 88.19 172 SER A O 1
ATOM 1293 N N . GLU A 1 173 ? -4.817 1.367 29.921 1.00 93.50 173 GLU A N 1
ATOM 1294 C CA . GLU A 1 173 ? -5.701 2.114 30.822 1.00 93.50 173 GLU A CA 1
ATOM 1295 C C . GLU A 1 173 ? -7.167 1.666 30.718 1.00 93.50 173 GLU A C 1
ATOM 1297 O O . GLU A 1 173 ? -7.758 1.279 31.724 1.00 93.50 173 GLU A O 1
ATOM 1302 N N . ALA A 1 174 ? -7.744 1.627 29.511 1.00 93.75 174 ALA A N 1
ATOM 1303 C CA . ALA A 1 174 ? -9.122 1.172 29.307 1.00 93.75 174 ALA A CA 1
ATOM 1304 C C . ALA A 1 174 ? -9.306 -0.287 29.762 1.00 93.75 174 ALA A C 1
ATOM 1306 O O . ALA A 1 174 ? -10.307 -0.628 30.395 1.00 93.75 174 ALA A O 1
ATOM 1307 N N . GLY A 1 175 ? -8.310 -1.141 29.499 1.00 94.62 175 GLY A N 1
ATOM 1308 C CA . GLY A 1 175 ? -8.289 -2.522 29.987 1.00 94.62 175 GLY A CA 1
ATOM 1309 C C . GLY A 1 175 ? -8.223 -2.630 31.515 1.00 94.62 175 GLY A C 1
ATOM 1310 O O . GLY A 1 175 ? -8.910 -3.469 32.101 1.00 94.62 175 GLY A O 1
ATOM 1311 N N . ALA A 1 176 ? -7.426 -1.784 32.173 1.00 96.00 176 ALA A N 1
ATOM 1312 C CA . ALA A 1 176 ? -7.344 -1.731 33.632 1.00 96.00 176 ALA A CA 1
ATOM 1313 C C . ALA A 1 176 ? -8.670 -1.268 34.253 1.00 96.00 176 ALA A C 1
ATOM 1315 O O . ALA A 1 176 ? -9.189 -1.933 35.146 1.00 96.00 176 ALA A O 1
ATOM 1316 N N . LEU A 1 177 ? -9.271 -0.207 33.711 1.00 97.56 177 LEU A N 1
ATOM 1317 C CA . LEU A 1 177 ? -10.561 0.310 34.166 1.00 97.56 177 LEU A CA 1
ATOM 1318 C C . LEU A 1 177 ? -11.690 -0.716 33.990 1.00 97.56 177 LEU A C 1
ATOM 1320 O O . LEU A 1 177 ? -12.475 -0.922 34.912 1.00 97.56 177 LEU A O 1
ATOM 1324 N N . ALA A 1 178 ? -11.753 -1.419 32.853 1.00 97.50 178 ALA A N 1
ATOM 1325 C CA . ALA A 1 178 ? -12.743 -2.478 32.639 1.00 97.50 178 ALA A CA 1
ATOM 1326 C C . ALA A 1 178 ? -12.594 -3.628 33.651 1.00 97.50 178 ALA A C 1
ATOM 1328 O O . ALA A 1 178 ? -13.587 -4.121 34.196 1.00 97.50 178 ALA A O 1
ATOM 1329 N N . ARG A 1 179 ? -11.352 -4.025 33.956 1.00 97.19 179 ARG A N 1
ATOM 1330 C CA . ARG A 1 179 ? -11.060 -5.011 35.005 1.00 97.19 179 ARG A CA 1
ATOM 1331 C C . ARG A 1 179 ? -11.517 -4.518 36.379 1.00 97.19 179 ARG A C 1
ATOM 1333 O O . ARG A 1 179 ? -12.141 -5.287 37.110 1.00 97.19 179 ARG A O 1
ATOM 1340 N N . ASP A 1 180 ? -11.221 -3.273 36.729 1.00 97.88 180 ASP A N 1
ATOM 1341 C CA . ASP A 1 180 ? -11.566 -2.710 38.035 1.00 97.88 180 ASP A CA 1
ATOM 1342 C C . ASP A 1 180 ? -13.079 -2.583 38.210 1.00 97.88 180 ASP A C 1
ATOM 1344 O O . ASP A 1 180 ? -13.611 -2.985 39.245 1.00 97.88 180 ASP A O 1
ATOM 1348 N N . ILE A 1 181 ? -13.796 -2.141 37.173 1.00 98.19 181 ILE A N 1
ATOM 1349 C CA . ILE A 1 181 ? -15.265 -2.145 37.144 1.00 98.19 181 ILE A CA 1
ATOM 1350 C C . ILE A 1 181 ? -15.797 -3.557 37.403 1.00 98.19 181 ILE A C 1
ATOM 1352 O O . ILE A 1 181 ? -16.662 -3.727 38.263 1.00 98.19 181 ILE A O 1
ATOM 1356 N N . ASN A 1 182 ? -15.263 -4.576 36.723 1.00 98.00 182 ASN A N 1
ATOM 1357 C CA . ASN A 1 182 ? -15.675 -5.964 36.932 1.00 98.00 182 ASN A CA 1
ATOM 1358 C C . ASN A 1 182 ? -15.430 -6.433 38.380 1.00 98.00 182 ASN A C 1
ATOM 1360 O O . ASN A 1 182 ? -16.295 -7.064 38.992 1.00 98.00 182 ASN A O 1
ATOM 1364 N N . ILE A 1 183 ? -14.271 -6.093 38.958 1.00 97.81 183 ILE A N 1
ATOM 1365 C CA . ILE A 1 183 ? -13.950 -6.397 40.361 1.00 97.81 183 ILE A CA 1
ATOM 1366 C C . ILE A 1 183 ? -14.974 -5.740 41.295 1.00 97.81 183 ILE A C 1
ATOM 1368 O O . ILE A 1 183 ? -15.486 -6.398 42.201 1.00 97.81 183 ILE A O 1
ATOM 1372 N N . ARG A 1 184 ? -15.325 -4.468 41.067 1.00 97.88 184 ARG A N 1
ATOM 1373 C CA . ARG A 1 184 ? -16.327 -3.764 41.883 1.00 97.88 184 ARG A CA 1
ATOM 1374 C C . ARG A 1 184 ? -17.731 -4.338 41.706 1.00 97.88 184 ARG A C 1
ATOM 1376 O O . ARG A 1 184 ? -18.409 -4.527 42.711 1.00 97.88 184 ARG A O 1
ATOM 1383 N N . CYS A 1 185 ? -18.142 -4.704 40.492 1.00 97.50 185 CYS A N 1
ATOM 1384 C CA . CYS A 1 185 ? -19.424 -5.380 40.254 1.00 97.50 185 CYS A CA 1
ATOM 1385 C C . CYS A 1 185 ? -19.490 -6.740 40.971 1.00 97.50 185 CYS A C 1
ATOM 1387 O O . CYS A 1 185 ? -20.511 -7.078 41.571 1.00 97.50 185 CYS A O 1
ATOM 1389 N N . THR A 1 186 ? -18.381 -7.484 41.001 1.00 96.62 186 THR A N 1
ATOM 1390 C CA . THR A 1 186 ? -18.271 -8.732 41.776 1.00 96.62 186 THR A CA 1
ATOM 1391 C C . THR A 1 186 ? -18.425 -8.468 43.278 1.00 96.62 186 THR A C 1
ATOM 1393 O O . THR A 1 186 ? -19.146 -9.188 43.965 1.00 96.62 186 THR A O 1
ATOM 1396 N N . SER A 1 187 ? -17.796 -7.413 43.808 1.00 95.88 187 SER A N 1
ATOM 1397 C CA . SER A 1 187 ? -17.952 -7.018 45.216 1.00 95.88 187 SER A CA 1
ATOM 1398 C C . SER A 1 187 ? -19.390 -6.618 45.561 1.00 95.88 187 SER A C 1
ATOM 1400 O O . SER A 1 187 ? -19.892 -7.030 46.603 1.00 95.88 187 SER A O 1
ATOM 1402 N N . VAL A 1 188 ? -20.078 -5.883 44.681 1.00 94.50 188 VAL A N 1
ATOM 1403 C CA . VAL A 1 188 ? -21.505 -5.549 44.852 1.00 94.50 188 VAL A CA 1
ATOM 1404 C C . VAL A 1 188 ? -22.376 -6.807 44.803 1.00 94.50 188 VAL A C 1
ATOM 1406 O O . VAL A 1 188 ? -23.289 -6.957 45.605 1.00 94.50 188 VAL A O 1
ATOM 1409 N N . THR A 1 189 ? -22.069 -7.757 43.924 1.00 95.19 189 THR A N 1
ATOM 1410 C CA . THR A 1 189 ? -22.796 -9.036 43.859 1.00 95.19 189 THR A CA 1
ATOM 1411 C C . THR A 1 189 ? -22.646 -9.841 45.152 1.00 95.19 189 THR A C 1
ATOM 1413 O O . THR A 1 189 ? -23.611 -10.417 45.653 1.00 95.19 189 THR A O 1
ATOM 1416 N N . ARG A 1 190 ? -21.451 -9.825 45.757 1.00 93.38 190 ARG A N 1
ATOM 1417 C CA . ARG A 1 190 ? -21.216 -10.429 47.079 1.00 93.38 190 ARG A CA 1
ATOM 1418 C C . ARG A 1 190 ? -21.986 -9.721 48.191 1.00 93.38 190 ARG A C 1
ATOM 1420 O O . ARG A 1 190 ? -22.502 -10.415 49.058 1.00 93.38 190 ARG A O 1
ATOM 1427 N N . LEU A 1 191 ? -22.085 -8.387 48.145 1.00 90.81 191 LEU A N 1
ATOM 1428 C CA . LEU A 1 191 ? -22.910 -7.604 49.072 1.00 90.81 191 LEU A CA 1
ATOM 1429 C C . LEU A 1 191 ? -24.370 -8.071 49.008 1.00 90.81 191 LEU A C 1
ATOM 1431 O O . LEU A 1 191 ? -24.918 -8.430 50.038 1.00 90.81 191 LEU A O 1
ATOM 1435 N N . VAL A 1 192 ? -24.947 -8.164 47.803 1.00 89.19 192 VAL A N 1
ATOM 1436 C CA . VAL A 1 192 ? -26.332 -8.624 47.562 1.00 89.19 192 VAL A CA 1
ATOM 1437 C C . VAL A 1 192 ? -26.599 -10.041 48.081 1.00 89.19 192 VAL A C 1
ATOM 1439 O O . VAL A 1 192 ? -27.724 -10.359 48.455 1.00 89.19 192 VAL A O 1
ATOM 1442 N N . GLY A 1 193 ? -25.577 -10.898 48.106 1.00 83.19 193 GLY A N 1
ATOM 1443 C CA . GLY A 1 193 ? -25.654 -12.233 48.700 1.00 83.19 193 GLY A CA 1
ATOM 1444 C C . GLY A 1 193 ? -25.740 -12.262 50.227 1.00 83.19 193 GLY A C 1
ATOM 1445 O O . GLY A 1 193 ? -25.959 -13.333 50.792 1.00 83.19 193 GLY A O 1
ATOM 1446 N N . GLY A 1 194 ? -25.516 -11.129 50.893 1.00 81.44 194 GLY A N 1
ATOM 1447 C CA . GLY A 1 194 ? -25.604 -10.996 52.339 1.00 81.44 194 GLY A CA 1
ATOM 1448 C C . GLY A 1 194 ? -27.051 -10.862 52.831 1.00 81.44 194 GLY A C 1
ATOM 1449 O O . GLY A 1 194 ? -27.930 -10.407 52.097 1.00 81.44 194 GLY A O 1
ATOM 1450 N N . PRO A 1 195 ? -27.336 -11.250 54.085 1.00 71.19 195 PRO A N 1
ATOM 1451 C CA . PRO A 1 195 ? -28.657 -11.054 54.666 1.00 71.19 195 PRO A CA 1
ATOM 1452 C C . PRO A 1 195 ? -28.969 -9.558 54.815 1.00 71.19 195 PRO A C 1
ATOM 1454 O O . PRO A 1 195 ? -28.206 -8.821 55.432 1.00 71.19 195 PRO A O 1
ATOM 1457 N N . GLY A 1 196 ? -30.125 -9.133 54.295 1.00 74.56 196 GLY A N 1
ATOM 1458 C CA . GLY A 1 196 ? -30.701 -7.815 54.581 1.00 74.56 196 GLY A CA 1
ATOM 1459 C C . GLY A 1 196 ? -30.251 -6.657 53.688 1.00 74.56 196 GLY A C 1
ATOM 1460 O O . GLY A 1 196 ? -30.565 -5.524 54.032 1.00 74.56 196 GLY A O 1
ATOM 1461 N N . THR A 1 197 ? -29.575 -6.905 52.557 1.00 86.19 197 THR A N 1
ATOM 1462 C CA . THR A 1 197 ? -29.109 -5.813 51.685 1.00 86.19 197 THR A CA 1
ATOM 1463 C C . THR A 1 197 ? -30.260 -4.985 51.127 1.00 86.19 197 THR A C 1
ATOM 1465 O O . THR A 1 197 ? -31.062 -5.483 50.323 1.00 86.19 197 THR A O 1
ATOM 1468 N N . THR A 1 198 ? -30.312 -3.712 51.505 1.00 91.19 198 THR A N 1
ATOM 1469 C CA . THR A 1 198 ? -31.380 -2.795 51.097 1.00 91.19 198 THR A CA 1
ATOM 1470 C C . THR A 1 198 ? -31.153 -2.258 49.687 1.00 91.19 198 THR A C 1
ATOM 1472 O O . THR A 1 198 ? -30.110 -2.465 49.057 1.00 91.19 198 THR A O 1
ATOM 1475 N N . ARG A 1 199 ? -32.160 -1.578 49.138 1.00 90.81 199 ARG A N 1
ATOM 1476 C CA . ARG A 1 199 ? -32.023 -0.906 47.845 1.00 90.81 199 ARG A CA 1
ATOM 1477 C C . ARG A 1 199 ? -31.059 0.276 47.949 1.00 90.81 199 ARG A C 1
ATOM 1479 O O . ARG A 1 199 ? -30.243 0.467 47.051 1.00 90.81 199 ARG A O 1
ATOM 1486 N N . GLU A 1 200 ? -31.138 1.019 49.044 1.00 92.94 200 GLU A N 1
ATOM 1487 C CA . GLU A 1 200 ? -30.312 2.184 49.343 1.00 92.94 200 GLU A CA 1
ATOM 1488 C C . GLU A 1 200 ? -28.828 1.798 49.398 1.00 92.94 200 GLU A C 1
ATOM 1490 O O . GLU A 1 200 ? -28.004 2.447 48.760 1.00 92.94 200 GLU A O 1
ATOM 1495 N N . GLU A 1 201 ? -28.492 0.674 50.039 1.00 93.06 201 GLU A N 1
ATOM 1496 C CA . GLU A 1 201 ? -27.117 0.152 50.086 1.00 93.06 201 GLU A CA 1
ATOM 1497 C C . GLU A 1 201 ? -26.583 -0.225 48.695 1.00 93.06 201 GLU A C 1
ATOM 1499 O O . GLU A 1 201 ? -25.411 -0.005 48.381 1.00 93.06 201 GLU A O 1
ATOM 1504 N N . ARG A 1 202 ? -27.436 -0.772 47.817 1.00 93.31 202 ARG A N 1
ATOM 1505 C CA . ARG A 1 202 ? -27.056 -1.077 46.424 1.00 93.31 202 ARG A CA 1
ATOM 1506 C C . ARG A 1 202 ? -26.817 0.197 45.618 1.00 93.31 202 ARG A C 1
ATOM 1508 O O . ARG A 1 202 ? -25.888 0.241 44.809 1.00 93.31 202 ARG A O 1
ATOM 1515 N N . GLU A 1 203 ? -27.661 1.210 45.806 1.00 94.94 203 GLU A N 1
ATOM 1516 C CA . GLU A 1 203 ? -27.528 2.520 45.161 1.00 94.94 203 GLU A CA 1
ATOM 1517 C C . GLU A 1 203 ? -26.254 3.238 45.622 1.00 94.94 203 GLU A C 1
ATOM 1519 O O . GLU A 1 203 ? -25.505 3.733 44.776 1.00 94.94 203 GLU A O 1
ATOM 1524 N N . GLU A 1 204 ? -25.948 3.203 46.920 1.00 95.88 204 GLU A N 1
ATOM 1525 C CA . GLU A 1 204 ? -24.712 3.742 47.494 1.00 95.88 204 GLU A CA 1
ATOM 1526 C C . GLU A 1 204 ? -23.467 3.008 46.977 1.00 95.88 204 GLU A C 1
ATOM 1528 O O . GLU A 1 204 ? -22.496 3.640 46.553 1.00 95.88 204 GLU A O 1
ATOM 1533 N N . ALA A 1 205 ? -23.484 1.674 46.935 1.00 95.19 205 ALA A N 1
ATOM 1534 C CA . ALA A 1 205 ? -22.355 0.907 46.414 1.00 95.19 205 ALA A CA 1
ATOM 1535 C C . ALA A 1 205 ? -22.123 1.182 44.916 1.00 95.19 205 ALA A C 1
ATOM 1537 O O . ALA A 1 205 ? -20.982 1.327 44.467 1.00 95.19 205 ALA A O 1
ATOM 1538 N N . TRP A 1 206 ? -23.196 1.309 44.129 1.00 97.00 206 TRP A N 1
ATOM 1539 C CA . TRP A 1 206 ? -23.105 1.674 42.715 1.00 97.00 206 TRP A CA 1
ATOM 1540 C C . TRP A 1 206 ? -22.546 3.089 42.513 1.00 97.00 206 TRP A C 1
ATOM 1542 O O . TRP A 1 206 ? -21.670 3.298 41.661 1.00 97.00 206 TRP A O 1
ATOM 1552 N N . SER A 1 207 ? -23.054 4.071 43.261 1.00 97.06 207 SER A N 1
ATOM 1553 C CA . SER A 1 207 ? -22.626 5.468 43.146 1.00 97.06 207 SER A CA 1
ATOM 1554 C C . SER A 1 207 ? -21.179 5.654 43.599 1.00 97.06 207 SER A C 1
ATOM 1556 O O . SER A 1 207 ? -20.425 6.356 42.933 1.00 97.06 207 SER A O 1
ATOM 1558 N N . THR A 1 208 ? -20.763 4.957 44.655 1.00 97.12 208 THR A N 1
ATOM 1559 C CA . THR A 1 208 ? -19.433 5.111 45.252 1.00 97.12 208 THR A CA 1
ATOM 1560 C C . THR A 1 208 ? -18.368 4.318 44.501 1.00 97.12 208 THR A C 1
ATOM 1562 O O . THR A 1 208 ? -17.264 4.814 44.287 1.00 97.12 208 THR A O 1
ATOM 1565 N N . TRP A 1 209 ? -18.655 3.072 44.102 1.00 96.81 209 TRP A N 1
ATOM 1566 C CA . TRP A 1 209 ? -17.612 2.167 43.593 1.00 96.81 209 TRP A CA 1
ATOM 1567 C C . TRP A 1 209 ? -17.573 2.054 42.074 1.00 96.81 209 TRP A C 1
ATOM 1569 O O . TRP A 1 209 ? -16.499 1.844 41.518 1.00 96.81 209 TRP A O 1
ATOM 1579 N N . ILE A 1 210 ? -18.722 2.137 41.399 1.00 97.62 210 ILE A N 1
ATOM 1580 C CA . ILE A 1 210 ? -18.819 1.806 39.968 1.00 97.62 210 ILE A CA 1
ATOM 1581 C C . ILE A 1 210 ? -18.961 3.063 39.112 1.00 97.62 210 ILE A C 1
ATOM 1583 O O . ILE A 1 210 ? -18.338 3.155 38.055 1.00 97.62 210 ILE A O 1
ATOM 1587 N N . THR A 1 211 ? -19.748 4.044 39.557 1.00 97.38 211 THR A N 1
ATOM 1588 C CA . THR A 1 211 ? -20.015 5.264 38.778 1.00 97.38 211 THR A CA 1
ATOM 1589 C C . THR A 1 211 ? -18.738 6.035 38.410 1.00 97.38 211 THR A C 1
ATOM 1591 O O . THR A 1 211 ? -18.567 6.288 37.215 1.00 97.38 211 THR A O 1
ATOM 1594 N N . PRO A 1 212 ? -17.791 6.298 39.337 1.00 97.94 212 PRO A N 1
ATOM 1595 C CA . PRO A 1 212 ? -16.565 7.023 39.001 1.00 97.94 212 PRO A CA 1
ATOM 1596 C C . PRO A 1 212 ? -15.699 6.270 37.985 1.00 97.94 212 PRO A C 1
ATOM 1598 O O . PRO A 1 212 ? -15.167 6.858 37.048 1.00 97.94 212 PRO A O 1
ATOM 1601 N N . LEU A 1 213 ? -15.600 4.943 38.123 1.00 97.69 213 LEU A N 1
ATOM 1602 C CA . LEU A 1 213 ? -14.828 4.109 37.200 1.00 97.69 213 LEU A CA 1
ATOM 1603 C C . LEU A 1 213 ? -15.470 4.055 35.812 1.00 97.69 213 LEU A C 1
ATOM 1605 O O . LEU A 1 213 ? -14.766 4.062 34.807 1.00 97.69 213 LEU A O 1
ATOM 1609 N N . ARG A 1 214 ? -16.805 4.022 35.734 1.00 97.19 214 ARG A N 1
ATOM 1610 C CA . ARG A 1 214 ? -17.539 4.062 34.462 1.00 97.19 214 ARG A CA 1
ATOM 1611 C C . ARG A 1 214 ? -17.294 5.373 33.715 1.00 97.19 214 ARG A C 1
ATOM 1613 O O . ARG A 1 214 ? -17.202 5.363 32.487 1.00 97.19 214 ARG A O 1
ATOM 1620 N N . GLU A 1 215 ? -17.245 6.487 34.436 1.00 97.06 215 GLU A N 1
ATOM 1621 C CA . GLU A 1 215 ? -16.967 7.808 33.867 1.00 97.06 215 GLU A CA 1
ATOM 1622 C C . GLU A 1 215 ? -15.538 7.874 33.332 1.00 97.06 215 GLU A C 1
ATOM 1624 O O . GLU A 1 215 ? -15.365 8.140 32.144 1.00 97.06 215 GLU A O 1
ATOM 1629 N N . GLN A 1 216 ? -14.550 7.470 34.136 1.00 96.50 216 GLN A N 1
ATOM 1630 C CA . GLN A 1 216 ? -13.151 7.361 33.701 1.00 96.50 216 GLN A CA 1
ATOM 1631 C C . GLN A 1 216 ? -12.986 6.414 32.507 1.00 96.50 216 GLN A C 1
ATOM 1633 O O . GLN A 1 216 ? -12.268 6.714 31.559 1.00 96.50 216 GLN A O 1
ATOM 1638 N N . PHE A 1 217 ? -13.685 5.276 32.503 1.00 96.12 217 PHE A N 1
ATOM 1639 C CA . PHE A 1 217 ? -13.669 4.352 31.370 1.00 96.12 217 PHE A CA 1
ATOM 1640 C C . PHE A 1 217 ? -14.248 5.000 30.111 1.00 96.12 217 PHE A C 1
ATOM 1642 O O . PHE A 1 217 ? -13.680 4.861 29.033 1.00 96.12 217 PHE A O 1
ATOM 1649 N N . SER A 1 218 ? -15.358 5.731 30.236 1.00 95.06 218 SER A N 1
ATOM 1650 C CA . SER A 1 218 ? -15.986 6.419 29.102 1.00 95.06 218 SER A CA 1
ATOM 1651 C C . SER A 1 218 ? -15.089 7.522 28.543 1.00 95.06 218 SER A C 1
ATOM 1653 O O . SER A 1 218 ? -15.011 7.676 27.326 1.00 95.06 218 SER A O 1
ATOM 1655 N N . GLU A 1 219 ? -14.391 8.251 29.412 1.00 94.38 219 GLU A N 1
ATOM 1656 C CA . GLU A 1 219 ? -13.399 9.256 29.034 1.00 94.38 219 GLU A CA 1
ATOM 1657 C C . GLU A 1 219 ? -12.182 8.621 28.348 1.00 94.38 219 GLU A C 1
ATOM 1659 O O . GLU A 1 219 ? -11.805 9.043 27.256 1.00 94.38 219 GLU A O 1
ATOM 1664 N N . SER A 1 220 ? -11.614 7.555 28.920 1.00 92.75 220 SER A N 1
ATOM 1665 C CA . SER A 1 220 ? -10.496 6.822 28.313 1.00 92.75 220 SER A CA 1
ATOM 1666 C C . SER A 1 220 ? -10.888 6.276 26.937 1.00 92.75 220 SER A C 1
ATOM 1668 O O . SER A 1 220 ? -10.172 6.481 25.959 1.00 92.75 220 SER A O 1
ATOM 1670 N N . VAL A 1 221 ? -12.078 5.679 26.807 1.00 92.31 221 VAL A N 1
ATOM 1671 C CA . VAL A 1 221 ? -12.621 5.255 25.509 1.00 92.31 221 VAL A CA 1
ATOM 1672 C C . VAL A 1 221 ? -12.760 6.443 24.561 1.00 92.31 221 VAL A C 1
ATOM 1674 O O . VAL A 1 221 ? -12.311 6.346 23.424 1.00 92.31 221 VAL A O 1
ATOM 1677 N N . HIS A 1 222 ? -13.334 7.564 25.001 1.00 92.25 222 HIS A N 1
ATOM 1678 C CA . HIS A 1 222 ? -13.470 8.753 24.161 1.00 92.25 222 HIS A CA 1
ATOM 1679 C C . HIS A 1 222 ? -12.111 9.204 23.616 1.00 92.25 222 HIS A C 1
ATOM 1681 O O . HIS A 1 222 ? -11.958 9.297 22.402 1.00 92.25 222 HIS A O 1
ATOM 1687 N N . ASN A 1 223 ? -11.109 9.350 24.484 1.00 90.00 223 ASN A N 1
ATOM 1688 C CA . ASN A 1 223 ? -9.751 9.756 24.119 1.00 90.00 223 ASN A CA 1
ATOM 1689 C C . ASN A 1 223 ? -9.093 8.803 23.112 1.00 90.00 223 ASN A C 1
ATOM 1691 O O . ASN A 1 223 ? -8.327 9.230 22.252 1.00 90.00 223 ASN A O 1
ATOM 1695 N N . VAL A 1 224 ? -9.382 7.505 23.202 1.00 87.31 224 VAL A N 1
ATOM 1696 C CA . VAL A 1 224 ? -8.859 6.493 22.271 1.00 87.31 224 VAL A CA 1
ATOM 1697 C C . VAL A 1 224 ? -9.547 6.550 20.916 1.00 87.31 224 VAL A C 1
ATOM 1699 O O . VAL A 1 224 ? -8.908 6.289 19.902 1.00 87.31 224 VAL A O 1
ATOM 1702 N N . MET A 1 225 ? -10.839 6.867 20.897 1.00 87.50 225 MET A N 1
ATOM 1703 C CA . MET A 1 225 ? -11.637 6.902 19.673 1.00 87.50 225 MET A CA 1
ATOM 1704 C C . MET A 1 225 ? -11.521 8.237 18.928 1.00 87.50 225 MET A C 1
ATOM 1706 O O . MET A 1 225 ? -11.820 8.274 17.737 1.00 87.50 225 MET A O 1
ATOM 1710 N N . THR A 1 226 ? -11.121 9.317 19.608 1.00 86.00 226 THR A N 1
ATOM 1711 C CA . THR A 1 226 ? -10.964 10.660 19.022 1.00 86.00 226 THR A CA 1
ATOM 1712 C C . THR A 1 226 ? -9.522 11.070 18.770 1.00 86.00 226 THR A C 1
ATOM 1714 O O . THR A 1 226 ? -9.303 11.999 17.996 1.00 86.00 226 THR A O 1
ATOM 1717 N N . ARG A 1 227 ? -8.531 10.400 19.375 1.00 76.44 227 ARG A N 1
ATOM 1718 C CA . ARG A 1 227 ? -7.133 10.598 18.980 1.00 76.44 227 ARG A CA 1
ATOM 1719 C C . ARG A 1 227 ? -6.976 10.217 17.514 1.00 76.44 227 ARG A C 1
ATOM 1721 O O . ARG A 1 227 ? -7.192 9.062 17.148 1.00 76.44 227 ARG A O 1
ATOM 1728 N N . GLU A 1 228 ? -6.568 11.187 16.700 1.00 58.31 228 GLU A N 1
ATOM 1729 C CA . GLU A 1 228 ? -6.054 10.898 15.368 1.00 58.31 228 GLU A CA 1
ATOM 1730 C C . GLU A 1 228 ? -4.937 9.854 15.496 1.00 58.31 228 GLU A C 1
ATOM 1732 O O . GLU A 1 228 ? -4.141 9.919 16.446 1.00 58.31 228 GLU A O 1
ATOM 1737 N N . PRO A 1 229 ? -4.884 8.857 14.595 1.00 57.50 229 PRO A N 1
ATOM 1738 C CA . PRO A 1 229 ? -3.752 7.952 14.555 1.00 57.50 229 PRO A CA 1
ATOM 1739 C C . PRO A 1 229 ? -2.505 8.818 14.406 1.00 57.50 229 PRO A C 1
ATOM 1741 O O . PRO A 1 229 ? -2.377 9.555 13.432 1.00 57.50 229 PRO A O 1
ATOM 1744 N N . VAL A 1 230 ? -1.619 8.770 15.405 1.00 51.91 230 VAL A N 1
ATOM 1745 C CA . VAL A 1 230 ? -0.304 9.398 15.308 1.00 51.91 230 VAL A CA 1
ATOM 1746 C C . VAL A 1 230 ? 0.348 8.750 14.097 1.00 51.91 230 VAL A C 1
ATOM 1748 O O . VAL A 1 230 ? 0.725 7.578 14.148 1.00 51.91 230 VAL A O 1
ATOM 1751 N N . LEU A 1 231 ? 0.388 9.487 12.988 1.00 46.56 231 LEU A N 1
ATOM 1752 C CA . LEU A 1 231 ? 1.227 9.167 11.851 1.00 46.56 231 LEU A CA 1
ATOM 1753 C C . LEU A 1 231 ? 2.643 9.203 12.415 1.00 46.56 231 LEU A C 1
ATOM 1755 O O . LEU A 1 231 ? 3.207 10.269 12.643 1.00 46.56 231 LEU A O 1
ATOM 1759 N N . PHE A 1 232 ? 3.160 8.034 12.784 1.00 41.69 232 PHE A N 1
ATOM 1760 C CA . PHE A 1 232 ? 4.575 7.878 13.051 1.00 41.69 232 PHE A CA 1
ATOM 1761 C C . PHE A 1 232 ? 5.271 8.119 11.709 1.00 41.69 232 PHE A C 1
ATOM 1763 O O . PHE A 1 232 ? 5.375 7.200 10.897 1.00 41.69 232 PHE A O 1
ATOM 1770 N N . ASP A 1 233 ? 5.650 9.375 11.466 1.00 38.25 233 ASP A N 1
ATOM 1771 C CA . ASP A 1 233 ? 6.723 9.718 10.541 1.00 38.25 233 ASP A CA 1
ATOM 1772 C C . ASP A 1 233 ? 7.995 9.075 11.114 1.00 38.25 233 ASP A C 1
ATOM 1774 O O . ASP A 1 233 ? 8.444 9.431 12.208 1.00 38.25 233 ASP A O 1
ATOM 1778 N N . GLU A 1 234 ? 8.488 8.045 10.421 1.00 37.12 234 GLU A N 1
ATOM 1779 C CA . GLU A 1 234 ? 9.842 7.502 10.602 1.00 37.12 234 GLU A CA 1
ATOM 1780 C C . GLU A 1 234 ? 10.882 8.471 10.028 1.00 37.12 234 GLU A C 1
ATOM 1782 O O . GLU A 1 234 ? 10.667 8.969 8.898 1.00 37.12 234 GLU A O 1
#

Foldseek 3Di:
DDDDDDDDDPPDDPDDPPDVVVVVVVCVVVVHDVVVVVVVVVVVVVVVVVVVVVVVVVVVVVVVVVVVVVVVVVVVVVVVVVVVVVVVVVVVVVVVVVVVVVVVVVVVVVVVVVVVVVVVLLVLLVVLLVVLVVLVVVLVVCLLVLHALVVLVVSLVSLCVSLVSNCVRHPVQLSVLSNQLSVLSNVLSVLRNDPPDDSVNSVVSCVPRRVVSVVVSVVSSVCRNPDDPPPPPD

Organism: NCBI:txid67307

Radius of gyration: 59.48 Å; chains: 1; bounding box: 109×27×158 Å